Protein 1ZSO (pdb70)

Radius of gyration: 23.45 Å; Cα contacts (8 Å, |Δi|>4): 755; chains: 2; bounding box: 64×44×59 Å

Organism: Plasmodium falciparum (isolate 3D7) (NCBI:txid36329)

Solvent-accessible surface area: 15963 Å² total

Secondary structure (DSSP, 8-state):
--EEEEEEEEEESEEEEE--TT--EEEEEEETTSS-EEEEEEE-TT-BEEPTTSS-EE-----SSSS---EEEEE--TTTTEEEGGGTTS-EEEEEEEEESEEEEEE---S-EEEEETTS-EEEEE--TTS-EEE--TTT--EEEEEEEEEE-/----EEEEEEEEEEESEEEEE--TT--EEEEEEETTSS-EEEEEEE-TT-BEEPTTSS-EE-----SSSS---EEEEE--TTTTEEEGGGTTS-EEEEEEEEESEEEEEE---S-EEEEETTS-EEEEE--TTS-EEE--TTT--EEEEEEEEEE-

InterPro domains:
  IPR008584 CXXC motif containing zinc binding protein, eukaryotic [PF05907] (6-155)
  IPR008584 CXXC motif containing zinc binding protein, eukaryotic [PTHR12857] (1-153)

Nearest PDB structures (foldseek):
  1zso-assembly1_A  TM=1.007E+00  e=8.528E-30  Plasmodium falciparum
  5zlq-assembly1_A  TM=8.977E-01  e=2.548E-12  Homo sapiens
  8p5d-assembly1_MD1  TM=7.851E-01  e=1.000E-07  Spraguea lophii 42_110
  6rm3-assembly1_SNN  TM=7.815E-01  e=5.655E-08  Vairimorpha necatrix
  8x0x-assembly1_H  TM=3.165E-01  e=3.501E+00  Homo sapiens

Foldseek 3Di:
DWKFKKKAWAWDQFFKKFFDQVFKWFFKKQFPPDRDIDHTDIWGLPAFDDDPPDPGTARADDRDPPPDDKGKHWDDDPPAGMDGPVQHRHIDTHTIIDTGRMDTFDTAGAQAMWTQGNVGDIDGRHGCSVPKGWDADPVVGITIIHRMDMDID/DWDDKKWKKKAWAWDQFFKKFFDQPFKWFFWKDFPPDRDIDHTDIWGLPAWAQDPPDRHTARADDRDPDPDDKGKHWDDDPQAGMDGPVCHGHMDTHTMIDITRMDGADTAGAQAMWTAGNVGDIDGSHGCSVPKGWDFDPVVTITIIHNMDMDMD

Structure (mmCIF, N/CA/C/O backbone):
data_1ZSO
#
_entry.id   1ZSO
#
_cell.length_a   62.247
_cell.length_b   71.104
_cell.length_c   78.616
_cell.angle_alpha   90.00
_cell.angle_beta   90.00
_cell.angle_gamma   90.00
#
_symmetry.space_group_name_H-M   'P 21 21 21'
#
loop_
_entity.id
_entity.type
_entity.pdbx_description
1 po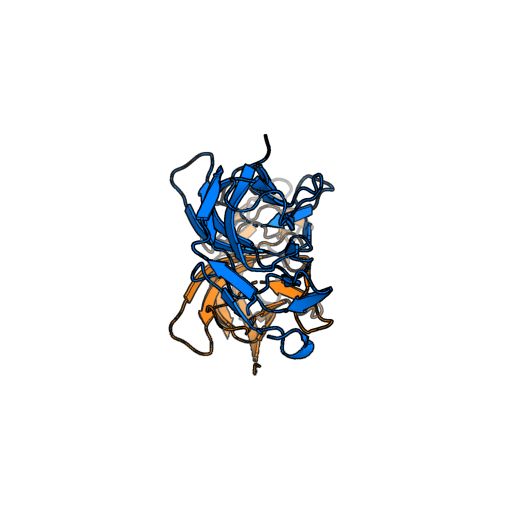lymer 'hypothetical protein'
2 water water
#
loop_
_atom_site.group_PDB
_atom_site.id
_atom_site.type_symbol
_atom_site.label_atom_id
_atom_site.label_alt_id
_atom_site.label_comp_id
_atom_site.label_asym_id
_atom_site.label_entity_id
_atom_site.label_seq_id
_atom_site.pdbx_PDB_ins_code
_atom_site.Cartn_x
_atom_site.Cartn_y
_atom_site.Cartn_z
_atom_site.occupancy
_atom_site.B_iso_or_equiv
_atom_site.auth_seq_id
_atom_site.auth_comp_id
_atom_site.auth_asym_id
_atom_site.auth_atom_id
_atom_site.pdbx_PDB_model_num
ATOM 9 N N . LYS A 1 10 ? 25.797 52.883 83.727 1.00 68.45 2 LYS A N 1
ATOM 10 C CA . LYS A 1 10 ? 26.617 53.235 82.577 1.00 63.26 2 LYS A CA 1
ATOM 11 C C . LYS A 1 10 ? 26.066 52.676 81.236 1.00 57.98 2 LYS A C 1
ATOM 12 O O . LYS A 1 10 ? 25.437 51.603 81.162 1.00 58.06 2 LYS A O 1
ATOM 14 N N . ASN A 1 11 ? 26.299 53.456 80.191 1.00 50.85 3 ASN A N 1
ATOM 15 C CA . ASN A 1 11 ? 26.074 53.055 78.822 1.00 46.35 3 ASN A CA 1
ATOM 16 C C . ASN A 1 11 ? 27.063 51.985 78.404 1.00 41.78 3 ASN A C 1
ATOM 17 O O . ASN A 1 11 ? 28.233 51.989 78.822 1.00 39.55 3 ASN A O 1
ATOM 22 N N . THR A 1 12 ? 26.584 51.085 77.550 1.00 38.44 4 THR A N 1
ATOM 23 C CA . THR A 1 12 ? 27.431 50.135 76.835 1.00 35.78 4 THR A CA 1
ATOM 24 C C . THR A 1 12 ? 27.753 50.836 75.514 1.00 33.32 4 THR A C 1
ATOM 25 O O . THR A 1 12 ? 26.904 51.510 74.949 1.00 31.03 4 THR A O 1
ATOM 29 N N . VAL A 1 13 ? 28.997 50.718 75.074 1.00 33.09 5 VAL A N 1
ATOM 30 C CA . VAL A 1 13 ? 29.522 51.491 73.950 1.00 31.28 5 VAL A CA 1
ATOM 31 C C . VAL A 1 13 ? 30.149 50.564 72.910 1.00 30.59 5 VAL A C 1
ATOM 32 O O . VAL A 1 13 ? 30.986 49.722 73.249 1.00 28.24 5 VAL A O 1
ATOM 36 N N . VAL A 1 14 ? 29.761 50.738 71.646 1.00 30.46 6 VAL A N 1
ATOM 37 C CA . VAL A 1 14 ? 30.410 50.076 70.528 1.00 29.48 6 VAL A CA 1
ATOM 38 C C . VAL A 1 14 ? 31.485 51.026 70.035 1.00 30.82 6 VAL A C 1
ATOM 39 O O . VAL A 1 14 ? 31.194 52.172 69.691 1.00 32.92 6 VAL A O 1
ATOM 43 N N . ARG A 1 15 ? 32.723 50.555 70.036 1.00 30.81 7 ARG A N 1
ATOM 44 C CA . ARG A 1 15 ? 33.878 51.293 69.538 1.00 31.68 7 ARG A CA 1
ATOM 45 C C . ARG A 1 15 ? 34.338 50.628 68.272 1.00 32.10 7 ARG A C 1
ATOM 46 O O . ARG A 1 15 ? 34.225 49.410 68.149 1.00 33.69 7 ARG A O 1
ATOM 54 N N . ILE A 1 16 ? 34.861 51.411 67.332 1.00 31.66 8 ILE A N 1
ATOM 55 C CA . ILE A 1 16 ? 35.448 50.852 66.150 1.00 30.41 8 ILE A CA 1
ATOM 56 C C . ILE A 1 16 ? 36.750 51.526 65.813 1.00 29.77 8 ILE A C 1
ATOM 57 O O . ILE A 1 16 ? 37.120 52.543 66.410 1.00 28.42 8 ILE A O 1
ATOM 62 N N . LYS A 1 17 ? 37.440 50.949 64.832 1.00 28.94 9 LYS A N 1
ATOM 63 C CA . LYS A 1 17 ? 38.732 51.447 64.372 1.00 28.97 9 LYS A CA 1
ATOM 64 C C . LYS A 1 17 ? 38.902 50.886 62.946 1.00 29.07 9 LYS A C 1
ATOM 65 O O . LYS A 1 17 ? 38.656 49.714 62.731 1.00 28.35 9 LYS A O 1
ATOM 71 N N . ALA A 1 18 ? 39.299 51.733 62.002 1.00 28.21 10 ALA A N 1
ATOM 72 C CA . ALA A 1 18 ? 39.622 51.303 60.643 1.00 29.45 10 ALA A CA 1
ATOM 73 C C . ALA A 1 18 ? 40.646 52.189 59.952 1.00 29.06 10 ALA A C 1
ATOM 74 O O . ALA A 1 18 ? 40.905 53.328 60.381 1.00 29.64 10 ALA A O 1
ATOM 76 N N . GLU A 1 19 ? 41.246 51.614 58.904 1.00 28.00 11 GLU A N 1
ATOM 77 C CA . GLU A 1 19 ? 42.092 52.303 57.956 1.00 28.13 11 GLU A CA 1
ATOM 78 C C . GLU A 1 19 ? 41.207 52.780 56.861 1.00 26.75 11 GLU A C 1
ATOM 79 O O . GLU A 1 19 ? 40.557 51.984 56.166 1.00 28.74 11 GLU A O 1
ATOM 85 N N . LEU A 1 20 ? 41.188 54.089 56.680 1.00 27.23 12 LEU A N 1
ATOM 86 C CA . LEU A 1 20 ? 40.371 54.731 55.639 1.00 26.85 12 LEU A CA 1
ATOM 87 C C . LEU A 1 20 ? 41.242 55.131 54.485 1.00 26.03 12 LEU A C 1
ATOM 88 O O . LEU A 1 20 ? 42.345 55.635 54.691 1.00 26.79 12 LEU A O 1
ATOM 93 N N . GLU A 1 21 ? 40.743 54.970 53.275 1.00 25.61 13 GLU A N 1
ATOM 94 C CA . GLU A 1 21 ? 41.342 55.640 52.138 1.00 26.92 13 GLU A CA 1
ATOM 95 C C . GLU A 1 21 ? 40.324 56.567 51.479 1.00 24.64 13 GLU A C 1
ATOM 96 O O . GLU A 1 21 ? 39.290 56.127 51.086 1.00 21.40 13 GLU A O 1
ATOM 102 N N . ASN A 1 22 ? 40.670 57.845 51.354 1.00 25.05 14 ASN A N 1
ATOM 103 C CA . ASN A 1 22 ? 39.820 58.891 50.734 1.00 25.14 14 ASN A CA 1
ATOM 104 C C . ASN A 1 22 ? 38.367 58.938 51.206 1.00 24.29 14 ASN A C 1
ATOM 105 O O . ASN A 1 22 ? 37.446 59.187 50.418 1.00 24.34 14 ASN A O 1
ATOM 110 N N . VAL A 1 23 ? 38.201 58.743 52.509 1.00 25.16 15 VAL A N 1
ATOM 111 C CA . VAL A 1 23 ? 36.903 58.716 53.171 1.00 25.85 15 VAL A CA 1
ATOM 112 C C . VAL A 1 23 ? 36.848 59.923 54.062 1.00 26.99 15 VAL A C 1
ATOM 113 O O . VAL A 1 23 ? 37.712 60.095 54.896 1.00 28.17 15 VAL A O 1
ATOM 117 N N . LYS A 1 24 ? 35.843 60.771 53.838 1.00 28.30 16 LYS A N 1
ATOM 118 C CA . LYS A 1 24 ? 35.505 61.881 54.732 1.00 28.68 16 LYS A CA 1
ATOM 119 C C . LYS A 1 24 ? 34.824 61.361 56.033 1.00 28.64 16 LYS A C 1
ATOM 120 O O . LYS A 1 24 ? 35.201 61.697 57.134 1.00 29.13 16 LYS A O 1
ATOM 126 N N . ARG A 1 25 ? 33.839 60.493 55.892 1.00 28.45 17 ARG A N 1
ATOM 127 C CA . ARG A 1 25 ? 33.229 59.906 57.048 1.00 27.73 17 ARG A CA 1
ATOM 128 C C . ARG A 1 25 ? 32.546 58.629 56.696 1.00 27.53 17 ARG A C 1
ATOM 129 O O . ARG A 1 25 ? 32.030 58.471 55.590 1.00 28.44 17 ARG A O 1
ATOM 137 N N . LEU A 1 26 ? 32.550 57.729 57.679 1.00 27.84 18 LEU A N 1
ATOM 138 C CA . LEU A 1 26 ? 31.804 56.475 57.674 1.00 27.62 18 LEU A CA 1
ATOM 139 C C . LEU A 1 26 ? 30.728 56.721 58.699 1.00 28.85 18 LEU A C 1
ATOM 140 O O . LEU A 1 26 ? 31.023 57.143 59.825 1.00 29.67 18 LEU A O 1
ATOM 145 N N . PHE A 1 27 ? 29.480 56.537 58.306 1.00 26.42 19 PHE A N 1
ATOM 146 C CA . PHE A 1 27 ? 28.392 56.797 59.193 1.00 26.35 19 PHE A CA 1
ATOM 147 C C . PHE A 1 27 ? 27.217 55.835 58.928 1.00 28.81 19 PHE A C 1
ATOM 148 O O . PHE A 1 27 ? 27.299 54.941 58.072 1.00 27.34 19 PHE A O 1
ATOM 156 N N . CYS A 1 28 ? 26.139 56.012 59.678 1.00 30.53 20 CYS A N 1
ATOM 157 C CA . CYS A 1 28 ? 24.917 55.288 59.414 1.00 32.48 20 CYS A CA 1
ATOM 158 C C . CYS A 1 28 ? 23.740 56.074 59.922 1.00 33.05 20 CYS A C 1
ATOM 159 O O . CYS A 1 28 ? 23.916 57.013 60.722 1.00 34.33 20 CYS A O 1
ATOM 162 N N . ASP A 1 29 ? 22.546 55.672 59.465 1.00 30.79 21 ASP A N 1
ATOM 163 C CA . ASP A 1 29 ? 21.352 56.445 59.668 1.00 29.12 21 ASP A CA 1
ATOM 164 C C . ASP A 1 29 ? 20.323 55.614 60.401 1.00 27.51 21 ASP A C 1
ATOM 165 O O . ASP A 1 29 ? 20.650 54.541 60.964 1.00 26.51 21 ASP A O 1
ATOM 170 N N . ASP A 1 30 ? 19.088 56.102 60.408 1.00 23.83 22 ASP A N 1
ATOM 171 C CA . ASP A 1 30 ? 17.992 55.433 61.085 1.00 24.02 22 ASP A CA 1
ATOM 172 C C . ASP A 1 30 ? 17.778 53.961 60.722 1.00 23.26 22 ASP A C 1
ATOM 173 O O . ASP A 1 30 ? 17.235 53.191 61.553 1.00 21.68 22 ASP A O 1
ATOM 178 N N . GLU A 1 31 ? 18.109 53.598 59.477 1.00 22.15 23 GLU A N 1
ATOM 179 C CA . GLU A 1 31 ? 17.761 52.282 58.936 1.00 24.78 23 GLU A CA 1
ATOM 180 C C . GLU A 1 31 ? 18.805 51.212 59.317 1.00 24.60 23 GLU A C 1
ATOM 181 O O . GLU A 1 31 ? 18.589 50.012 59.103 1.00 23.08 23 GLU A O 1
ATOM 187 N N . TYR A 1 32 ? 19.906 51.670 59.895 1.00 23.34 24 TYR A N 1
ATOM 188 C CA . TYR A 1 32 ? 21.009 50.808 60.284 1.00 23.97 24 TYR A CA 1
ATOM 189 C C . TYR A 1 32 ? 20.529 49.717 61.237 1.00 24.73 24 TYR A C 1
ATOM 190 O O . TYR A 1 32 ? 19.792 49.975 62.235 1.00 22.32 24 TYR A O 1
ATOM 199 N N . LEU A 1 33 ? 20.946 48.492 60.910 1.00 24.28 25 LEU A N 1
ATOM 200 C CA . LEU A 1 33 ? 20.556 47.314 61.656 1.00 24.48 25 LEU A CA 1
ATOM 201 C C . LEU A 1 33 ? 21.584 46.948 62.704 1.00 24.22 25 LEU A C 1
ATOM 202 O O . LEU A 1 33 ? 22.684 46.492 62.386 1.00 22.12 25 LEU A O 1
ATOM 207 N N . TRP A 1 34 ? 21.213 47.124 63.970 1.00 24.22 26 TRP A N 1
ATOM 208 C CA . TRP A 1 34 ? 22.119 46.756 65.030 1.00 23.87 26 TRP A CA 1
ATOM 209 C C . TRP A 1 34 ? 21.994 45.272 65.283 1.00 24.60 26 TRP A C 1
ATOM 210 O O . TRP A 1 34 ? 20.893 44.764 65.470 1.00 19.82 26 TRP A O 1
ATOM 221 N N . ILE A 1 35 ? 23.151 44.598 65.290 1.00 25.11 27 ILE A N 1
ATOM 222 C CA . ILE A 1 35 ? 23.205 43.169 65.475 1.00 24.18 27 ILE A CA 1
ATOM 223 C C . ILE A 1 35 ? 24.179 42.851 66.586 1.00 25.25 27 ILE A C 1
ATOM 224 O O . ILE A 1 35 ? 25.351 43.301 66.566 1.00 23.37 27 ILE A O 1
ATOM 229 N N . PHE A 1 36 ? 23.656 42.114 67.568 1.00 25.95 28 PHE A N 1
ATOM 230 C CA . PHE A 1 36 ? 24.412 41.695 68.764 1.00 26.72 28 PHE A CA 1
ATOM 231 C C . PHE A 1 36 ? 24.138 40.259 69.193 1.00 25.99 28 PHE A C 1
ATOM 232 O O . PHE A 1 36 ? 23.075 39.724 68.909 1.00 24.37 28 PHE A O 1
ATOM 240 N N . ASN A 1 37 ? 25.111 39.670 69.892 1.00 25.95 29 ASN A N 1
ATOM 241 C CA . ASN A 1 37 ? 24.889 38.549 70.824 1.00 25.70 29 ASN A CA 1
ATOM 242 C C . ASN A 1 37 ? 24.859 39.126 72.206 1.00 25.92 29 ASN A C 1
ATOM 243 O O . ASN A 1 37 ? 25.684 39.976 72.540 1.00 26.96 29 ASN A O 1
ATOM 248 N N . ILE A 1 38 ? 23.918 38.662 73.013 1.00 25.10 30 ILE A N 1
ATOM 249 C CA . ILE A 1 38 ? 23.693 39.233 74.305 1.00 26.37 30 ILE A CA 1
ATOM 250 C C . ILE A 1 38 ? 23.563 38.133 75.356 1.00 27.57 30 ILE A C 1
ATOM 251 O O . ILE A 1 38 ? 23.408 36.938 75.041 1.00 28.86 30 ILE A O 1
ATOM 256 N N . ARG A 1 39 ? 23.596 38.575 76.598 1.00 27.30 31 ARG A N 1
ATOM 257 C CA . ARG A 1 39 ? 23.591 37.727 77.746 1.00 28.64 31 ARG A CA 1
ATOM 258 C C . ARG A 1 39 ? 22.743 38.380 78.840 1.00 27.73 31 ARG A C 1
ATOM 259 O O . ARG A 1 39 ? 22.723 39.590 78.975 1.00 29.14 31 ARG A O 1
ATOM 267 N N . ASP A 1 40 ? 22.065 37.554 79.625 1.00 26.84 32 ASP A N 1
ATOM 268 C CA . ASP A 1 40 ? 21.324 37.982 80.783 1.00 25.63 32 ASP A CA 1
ATOM 269 C C . ASP A 1 40 ? 22.341 38.531 81.760 1.00 26.59 32 ASP A C 1
ATOM 270 O O . ASP A 1 40 ? 23.375 37.907 81.977 1.00 25.07 32 ASP A O 1
ATOM 275 N N . SER A 1 41 ? 22.065 39.693 82.340 1.00 26.69 33 SER A N 1
ATOM 276 C CA . SER A 1 41 ? 22.990 40.289 83.296 1.00 28.16 33 SER A CA 1
ATOM 277 C C . SER A 1 41 ? 22.971 39.559 84.665 1.00 29.04 33 SER A C 1
ATOM 278 O O . SER A 1 41 ? 23.869 39.753 85.502 1.00 28.82 33 SER A O 1
ATOM 281 N N . THR A 1 42 ? 21.990 38.679 84.851 1.00 28.58 34 THR A N 1
ATOM 282 C CA . THR A 1 42 ? 21.800 37.926 86.085 1.00 28.67 34 THR A CA 1
ATOM 283 C C . THR A 1 42 ? 21.909 36.383 85.979 1.00 28.62 34 THR A C 1
ATOM 284 O O . THR A 1 42 ? 21.685 35.669 86.962 1.00 26.66 34 THR A O 1
ATOM 288 N N . SER A 1 43 ? 22.233 35.856 84.803 1.00 29.17 35 SER A N 1
ATOM 289 C CA . SER A 1 43 ? 22.290 34.401 84.640 1.00 27.75 35 SER A CA 1
ATOM 290 C C . SER A 1 43 ? 23.175 34.059 83.469 1.00 28.73 35 SER A C 1
ATOM 291 O O . SER A 1 43 ? 23.659 34.930 82.771 1.00 30.48 35 SER A O 1
ATOM 294 N N . SER A 1 44 ? 23.345 32.772 83.232 1.00 29.77 36 SER A N 1
ATOM 295 C CA . SER A 1 44 ? 24.112 32.259 82.102 1.00 29.74 36 SER A CA 1
ATOM 296 C C . SER A 1 44 ? 23.376 32.317 80.747 1.00 30.39 36 SER A C 1
ATOM 297 O O . SER A 1 44 ? 23.955 32.031 79.701 1.00 33.38 36 SER A O 1
ATOM 300 N N . LEU A 1 45 ? 22.114 32.701 80.739 1.00 30.04 37 LEU A N 1
ATOM 301 C CA . LEU A 1 45 ? 21.335 32.719 79.498 1.00 29.39 37 LEU A CA 1
ATOM 302 C C . LEU A 1 45 ? 21.861 33.706 78.458 1.00 27.49 37 LEU A C 1
ATOM 303 O O . LEU A 1 45 ? 22.250 34.807 78.776 1.00 27.53 37 LEU A O 1
ATOM 308 N N . THR A 1 46 ? 21.843 33.306 77.203 1.00 27.04 38 THR A N 1
ATOM 309 C CA . THR A 1 46 ? 22.285 34.170 76.153 1.00 26.48 38 THR A CA 1
ATOM 310 C C . THR A 1 46 ? 21.310 34.123 74.998 1.00 26.05 38 THR A C 1
ATOM 311 O O . THR A 1 46 ? 20.471 33.226 74.906 1.00 25.11 38 THR A O 1
ATOM 315 N N . ARG A 1 47 ? 21.434 35.106 74.116 1.00 24.33 39 ARG A N 1
ATOM 316 C CA . ARG A 1 47 ? 20.672 35.137 72.896 1.00 26.08 39 ARG A CA 1
ATOM 317 C C . ARG A 1 47 ? 21.593 35.728 71.835 1.00 25.40 39 ARG A C 1
ATOM 318 O O . ARG A 1 47 ? 22.195 36.797 72.030 1.00 26.16 39 ARG A O 1
ATOM 326 N N . ASP A 1 48 ? 21.726 35.004 70.748 1.00 25.02 40 ASP A N 1
ATOM 327 C CA . ASP A 1 48 ? 22.594 35.397 69.629 1.00 26.26 40 ASP A CA 1
ATOM 328 C C . ASP A 1 48 ? 21.786 36.038 68.558 1.00 25.38 40 ASP A C 1
ATOM 329 O O . ASP A 1 48 ? 20.579 35.748 68.417 1.00 22.93 40 ASP A O 1
ATOM 334 N N . ASN A 1 49 ? 22.458 36.926 67.827 1.00 24.94 41 ASN A N 1
ATOM 335 C CA . ASN A 1 49 ? 21.930 37.522 66.622 1.00 26.22 41 ASN A CA 1
ATOM 336 C C . ASN A 1 49 ? 20.565 38.233 66.837 1.00 26.16 41 ASN A C 1
ATOM 337 O O . ASN A 1 49 ? 19.674 38.116 66.020 1.00 25.02 41 ASN A O 1
ATOM 342 N N . ILE A 1 50 ? 20.416 39.001 67.917 1.00 27.36 42 ILE A N 1
ATOM 343 C CA . ILE A 1 50 ? 19.256 39.904 68.040 1.00 27.55 42 ILE A CA 1
ATOM 344 C C . ILE A 1 50 ? 19.519 41.069 67.080 1.00 28.77 42 ILE A C 1
ATOM 345 O O . ILE A 1 50 ? 20.700 41.384 66.788 1.00 26.04 42 ILE A O 1
ATOM 350 N N . GLN A 1 51 ? 18.423 41.698 66.636 1.00 25.61 43 GLN A N 1
ATOM 351 C CA . GLN A 1 51 ? 18.444 42.681 65.579 1.00 26.89 43 GLN A CA 1
ATOM 352 C C . GLN A 1 51 ? 17.482 43.774 65.940 1.00 26.17 43 GLN A C 1
ATOM 353 O O . GLN A 1 51 ? 16.337 43.490 66.298 1.00 24.01 43 GLN A O 1
ATOM 359 N N . PHE A 1 52 ? 17.936 45.014 65.848 1.00 25.69 44 PHE A N 1
ATOM 360 C CA . PHE A 1 52 ? 17.010 46.170 66.002 1.00 26.36 44 PHE A CA 1
ATOM 361 C C . PHE A 1 52 ? 17.537 47.423 65.299 1.00 25.42 44 PHE A C 1
ATOM 362 O O . PHE A 1 52 ? 18.712 47.507 64.975 1.00 26.89 44 PHE A O 1
ATOM 370 N N . ARG A 1 53 ? 16.641 48.365 65.062 1.00 24.76 45 ARG A N 1
ATOM 371 C CA . ARG A 1 53 ? 16.973 49.725 64.721 1.00 25.46 45 ARG A CA 1
ATOM 372 C C . ARG A 1 53 ? 16.658 50.634 65.871 1.00 25.74 45 ARG A C 1
ATOM 373 O O . ARG A 1 53 ? 15.804 50.317 66.697 1.00 27.14 45 ARG A O 1
ATOM 381 N N . LYS A 1 54 ? 17.341 51.783 65.853 1.00 25.16 46 LYS A N 1
ATOM 382 C CA . LYS A 1 54 ? 17.261 52.843 66.852 1.00 26.61 46 LYS A CA 1
ATOM 383 C C . LYS A 1 54 ? 15.916 53.533 66.859 1.00 24.01 46 LYS A C 1
ATOM 384 O O . LYS A 1 54 ? 15.588 54.184 67.821 1.00 22.10 46 LYS A O 1
ATOM 390 N N . THR A 1 55 ? 15.131 53.293 65.824 1.00 24.78 47 THR A N 1
ATOM 391 C CA . THR A 1 55 ? 13.789 53.821 65.697 1.00 24.86 47 THR A CA 1
ATOM 392 C C . THR A 1 55 ? 12.682 52.848 66.161 1.00 24.32 47 THR A C 1
ATOM 393 O O . THR A 1 55 ? 11.485 53.215 66.178 1.00 25.08 47 THR A O 1
ATOM 397 N N . ASP A 1 56 ? 13.031 51.604 66.441 1.00 24.85 48 ASP A N 1
ATOM 398 C CA . ASP A 1 56 ? 12.039 50.619 66.960 1.00 25.00 48 ASP A CA 1
ATOM 399 C C . ASP A 1 56 ? 11.385 51.107 68.257 1.00 24.00 48 ASP A C 1
ATOM 400 O O . ASP A 1 56 ? 12.035 51.641 69.123 1.00 26.36 48 ASP A O 1
ATOM 405 N N . ILE A 1 57 ? 10.092 50.934 68.366 1.00 22.20 49 ILE A N 1
ATOM 406 C CA . ILE A 1 57 ? 9.348 51.374 69.515 1.00 22.81 49 ILE A CA 1
ATOM 407 C C . ILE A 1 57 ? 8.620 50.159 70.090 1.00 23.77 49 ILE A C 1
ATOM 408 O O . ILE A 1 57 ? 7.665 49.632 69.478 1.00 21.49 49 ILE A O 1
ATOM 413 N N . LEU A 1 58 ? 9.107 49.716 71.242 1.00 22.20 50 LEU A N 1
ATOM 414 C CA . LEU A 1 58 ? 8.472 48.699 72.039 1.00 23.78 50 LEU A CA 1
ATOM 415 C C . LEU A 1 58 ? 8.122 49.314 73.367 1.00 23.25 50 LEU A C 1
ATOM 416 O O . LEU A 1 58 ? 8.948 49.972 73.973 1.00 22.02 50 LEU A O 1
ATOM 421 N N . GLU A 1 59 ? 6.899 49.105 73.808 1.00 23.89 51 GLU A N 1
ATOM 422 C CA . GLU A 1 59 ? 6.416 49.674 75.047 1.00 27.06 51 GLU A CA 1
ATOM 423 C C . GLU A 1 59 ? 6.874 48.851 76.230 1.00 27.94 51 GLU A C 1
ATOM 424 O O . GLU A 1 59 ? 6.646 47.649 76.273 1.00 26.77 51 GLU A O 1
ATOM 430 N N . ILE A 1 60 ? 7.568 49.508 77.158 1.00 29.46 52 ILE A N 1
ATOM 431 C CA . ILE A 1 60 ? 8.062 48.856 78.372 1.00 30.40 52 ILE A CA 1
ATOM 432 C C . ILE A 1 60 ? 6.978 48.901 79.430 1.00 28.34 52 ILE A C 1
ATOM 433 O O . ILE A 1 60 ? 6.451 49.955 79.714 1.00 27.82 52 ILE A O 1
ATOM 438 N N . PRO A 1 61 ? 6.650 47.749 80.006 1.00 28.21 53 PRO A N 1
ATOM 439 C CA . PRO A 1 61 ? 5.709 47.641 81.098 1.00 29.62 53 PRO A CA 1
ATOM 440 C C . PRO A 1 61 ? 6.213 48.437 82.268 1.00 29.07 53 PRO A C 1
ATOM 441 O O . PRO A 1 61 ? 7.428 48.552 82.440 1.00 29.70 53 PRO A O 1
ATOM 445 N N . ASN A 1 62 ? 5.306 49.011 83.040 1.00 28.51 54 ASN A N 1
ATOM 446 C CA . ASN A 1 62 ? 5.705 49.787 84.197 1.00 28.87 54 ASN A CA 1
ATOM 447 C C . ASN A 1 62 ? 6.625 50.947 83.884 1.00 30.16 54 ASN A C 1
ATOM 448 O O . ASN A 1 62 ? 7.462 51.325 84.710 1.00 32.11 54 ASN A O 1
ATOM 453 N N . SER A 1 63 ? 6.430 51.547 82.712 1.00 29.89 55 SER A N 1
ATOM 454 C CA . SER A 1 63 ? 7.118 52.770 82.387 1.00 30.31 55 SER A CA 1
ATOM 455 C C . SER A 1 63 ? 6.563 53.450 81.118 1.00 31.85 55 SER A C 1
ATOM 456 O O . SER A 1 63 ? 6.001 52.796 80.212 1.00 32.19 55 SER A O 1
ATOM 459 N N . ARG A 1 64 ? 6.728 54.768 81.061 1.00 32.39 56 ARG A N 1
ATOM 460 C CA . ARG A 1 64 ? 6.304 55.553 79.910 1.00 33.67 56 ARG A CA 1
ATOM 461 C C . ARG A 1 64 ? 7.303 55.377 78.797 1.00 32.04 56 ARG A C 1
ATOM 462 O O . ARG A 1 64 ? 7.044 55.733 77.653 1.00 33.98 56 ARG A O 1
ATOM 470 N N . GLY A 1 65 ? 8.463 54.845 79.139 1.00 30.15 57 GLY A N 1
ATOM 471 C CA . GLY A 1 65 ? 9.533 54.701 78.178 1.00 28.92 57 GLY A CA 1
ATOM 472 C C . GLY A 1 65 ? 9.299 53.597 77.162 1.00 27.20 57 GLY A C 1
ATOM 473 O O . GLY A 1 65 ? 8.494 52.678 77.376 1.00 25.07 57 GLY A O 1
ATOM 474 N N . THR A 1 66 ? 10.010 53.701 76.044 1.00 25.53 58 THR A N 1
ATOM 475 C CA . THR A 1 66 ? 9.995 52.656 75.061 1.00 25.59 58 THR A CA 1
ATOM 476 C C . THR A 1 66 ? 11.439 52.173 74.881 1.00 25.79 58 THR A C 1
ATOM 477 O O . THR A 1 66 ? 12.382 52.802 75.363 1.00 26.50 58 THR A O 1
ATOM 481 N N . ALA A 1 67 ? 11.582 51.031 74.250 1.00 24.52 59 ALA A N 1
ATOM 482 C CA . ALA A 1 67 ? 12.845 50.388 74.099 1.00 24.57 59 ALA A CA 1
ATOM 483 C C . ALA A 1 67 ? 12.943 50.038 72.635 1.00 25.24 59 ALA A C 1
ATOM 484 O O . ALA A 1 67 ? 11.911 49.944 71.972 1.00 23.47 59 ALA A O 1
ATOM 486 N N . ASN A 1 68 ? 14.161 49.854 72.138 1.00 25.48 60 ASN A N 1
ATOM 487 C CA . ASN A 1 68 ? 14.382 49.409 70.748 1.00 28.28 60 ASN A CA 1
ATOM 488 C C . ASN A 1 68 ? 14.431 47.904 70.717 1.00 29.27 60 ASN A C 1
ATOM 489 O O . ASN A 1 68 ? 14.248 47.282 69.674 1.00 29.77 60 ASN A O 1
ATOM 494 N N . PHE A 1 69 ? 14.811 47.321 71.853 1.00 28.42 61 PHE A N 1
ATOM 495 C CA . PHE A 1 69 ? 14.829 45.865 71.974 1.00 27.49 61 PHE A CA 1
ATOM 496 C C . PHE A 1 69 ? 14.447 45.430 73.379 1.00 28.40 61 PHE A C 1
ATOM 497 O O . PHE A 1 69 ? 14.853 46.043 74.373 1.00 26.09 61 PHE A O 1
ATOM 513 N N . ILE A 1 71 ? 13.485 41.695 75.888 1.00 27.01 63 ILE A N 1
ATOM 514 C CA . ILE A 1 71 ? 13.391 40.281 76.050 1.00 26.93 63 ILE A CA 1
ATOM 515 C C . ILE A 1 71 ? 12.937 39.995 77.463 1.00 25.38 63 ILE A C 1
ATOM 516 O O . ILE A 1 71 ? 13.284 40.712 78.374 1.00 26.75 63 ILE A O 1
ATOM 521 N N . LYS A 1 72 ? 12.077 38.999 77.584 1.00 25.41 64 LYS A N 1
ATOM 522 C CA . LYS A 1 72 ? 11.709 38.356 78.821 1.00 26.26 64 LYS A CA 1
ATOM 523 C C . LYS A 1 72 ? 12.530 37.075 78.944 1.00 25.99 64 LYS A C 1
ATOM 524 O O . LYS A 1 72 ? 12.257 36.092 78.262 1.00 26.44 64 LYS A O 1
ATOM 530 N N . TRP A 1 73 ? 13.554 37.082 79.780 1.00 25.77 65 TRP A N 1
ATOM 531 C CA . TRP A 1 73 ? 14.494 35.945 79.801 1.00 25.81 65 TRP A CA 1
ATOM 532 C C . TRP A 1 73 ? 13.918 34.635 80.360 1.00 25.15 65 TRP A C 1
ATOM 533 O O . TRP A 1 73 ? 14.325 33.551 79.936 1.00 25.00 65 TRP A O 1
ATOM 544 N N . THR A 1 74 ? 13.027 34.733 81.346 1.00 25.98 66 THR A N 1
ATOM 545 C CA . THR A 1 74 ? 12.433 33.551 81.981 1.00 25.75 66 THR A CA 1
ATOM 546 C C . THR A 1 74 ? 10.941 33.839 82.105 1.00 26.79 66 THR A C 1
ATOM 547 O O . THR A 1 74 ? 10.474 34.904 81.662 1.00 26.81 66 THR A O 1
ATOM 551 N N . GLU A 1 75 ? 10.196 32.944 82.739 1.00 27.49 67 GLU A N 1
ATOM 552 C CA . GLU A 1 75 ? 8.766 33.190 82.913 1.00 31.52 67 GLU A CA 1
ATOM 553 C C . GLU A 1 75 ? 8.456 34.110 84.105 1.00 31.07 67 GLU A C 1
ATOM 554 O O . GLU A 1 75 ? 7.314 34.525 84.268 1.00 32.43 67 GLU A O 1
ATOM 560 N N . TYR A 1 76 ? 9.479 34.494 84.867 1.00 30.85 68 TYR A N 1
ATOM 561 C CA . TYR A 1 76 ? 9.345 35.596 85.807 1.00 31.86 68 TYR A CA 1
ATOM 562 C C . TYR A 1 76 ? 8.942 36.902 85.096 1.00 31.74 68 TYR A C 1
ATOM 563 O O . TYR A 1 76 ? 9.616 37.332 84.153 1.00 31.14 68 TYR A O 1
ATOM 572 N N . PRO A 1 77 ? 7.906 37.585 85.610 1.00 30.46 69 PRO A N 1
ATOM 573 C CA . PRO A 1 77 ? 7.337 38.770 84.960 1.00 30.45 69 PRO A CA 1
ATOM 574 C C . PRO A 1 77 ? 8.286 39.977 84.997 1.00 29.44 69 PRO A C 1
ATOM 575 O O . PRO A 1 77 ? 8.115 40.869 85.808 1.00 29.03 69 PRO A O 1
ATOM 579 N N . LYS A 1 78 ? 9.269 39.996 84.117 1.00 29.32 70 LYS A N 1
ATOM 580 C CA . LYS A 1 78 ? 10.295 41.022 84.133 1.00 31.03 70 LYS A CA 1
ATOM 581 C C . LYS A 1 78 ? 10.968 41.072 82.775 1.00 28.87 70 LYS A C 1
ATOM 582 O O . LYS A 1 78 ? 11.384 40.040 82.252 1.00 27.89 70 LYS A O 1
ATOM 588 N N . TYR A 1 79 ? 11.036 42.279 82.208 1.00 27.34 71 TYR A N 1
ATOM 589 C CA . TYR A 1 79 ? 11.529 42.508 80.851 1.00 27.70 71 TYR A CA 1
ATOM 590 C C . TYR A 1 79 ? 12.853 43.248 80.918 1.00 25.59 71 TYR A C 1
ATOM 591 O O . TYR A 1 79 ? 13.057 44.130 81.740 1.00 25.35 71 TYR A O 1
ATOM 600 N N . SER A 1 80 ? 13.761 42.858 80.057 1.00 24.17 72 SER A N 1
ATOM 601 C CA . SER A 1 80 ? 15.067 43.469 79.976 1.00 23.69 72 SER A CA 1
ATOM 602 C C . SER A 1 80 ? 15.143 44.202 78.632 1.00 24.95 72 SER A C 1
ATOM 603 O O . SER A 1 80 ? 14.418 43.866 77.660 1.00 23.47 72 SER A O 1
ATOM 606 N N . THR A 1 81 ? 15.988 45.222 78.554 1.00 25.61 73 THR A N 1
ATOM 607 C CA . THR A 1 81 ? 15.876 46.148 77.435 1.00 26.40 73 THR A CA 1
ATOM 608 C C . THR A 1 81 ? 17.194 46.708 76.968 1.00 25.99 73 THR A C 1
ATOM 609 O O . THR A 1 81 ? 18.138 46.821 77.742 1.00 23.07 73 THR A O 1
ATOM 613 N N . ILE A 1 82 ? 17.203 47.059 75.681 1.00 27.56 74 ILE A N 1
ATOM 614 C CA . ILE A 1 82 ? 18.244 47.854 75.048 1.00 29.64 74 ILE A CA 1
ATOM 615 C C . ILE A 1 82 ? 17.586 49.064 74.380 1.00 31.08 74 ILE A C 1
ATOM 616 O O . ILE A 1 82 ? 16.529 48.932 73.703 1.00 28.93 74 ILE A O 1
ATOM 621 N N . ASN A 1 83 ? 18.180 50.241 74.614 1.00 30.42 75 ASN A N 1
ATOM 622 C CA . ASN A 1 83 ? 17.801 51.448 73.902 1.00 30.56 75 ASN A CA 1
ATOM 623 C C . ASN A 1 83 ? 19.052 52.129 73.388 1.00 29.88 75 ASN A C 1
ATOM 624 O O . ASN A 1 83 ? 19.978 52.293 74.152 1.00 27.55 75 ASN A O 1
ATOM 629 N N . PHE A 1 84 ? 19.055 52.509 72.109 1.00 29.15 76 PHE A N 1
ATOM 630 C CA . PHE A 1 84 ? 20.069 53.405 71.551 1.00 28.16 76 PHE A CA 1
ATOM 631 C C . PHE A 1 84 ? 20.082 54.729 72.299 1.00 27.97 76 PHE A C 1
ATOM 632 O O . PHE A 1 84 ? 19.061 55.286 72.588 1.00 25.35 76 PHE A O 1
ATOM 640 N N . VAL A 1 85 ? 21.266 55.221 72.623 1.00 29.55 77 VAL A N 1
ATOM 641 C CA . VAL A 1 85 ? 21.416 56.513 73.288 1.00 30.55 77 VAL A CA 1
ATOM 642 C C . VAL A 1 85 ? 22.058 57.485 72.298 1.00 30.77 77 VAL A C 1
ATOM 643 O O . VAL A 1 85 ? 23.138 57.224 71.786 1.00 29.59 77 VAL A O 1
ATOM 647 N N . ASN A 1 86 ? 21.407 58.598 72.021 1.00 31.46 78 ASN A N 1
ATOM 648 C CA . ASN A 1 86 ? 22.060 59.645 71.239 1.00 33.42 78 ASN A CA 1
ATOM 649 C C . ASN A 1 86 ? 23.175 60.308 72.073 1.00 32.06 78 ASN A C 1
ATOM 650 O O . ASN A 1 86 ? 22.980 60.568 73.250 1.00 32.56 78 ASN A O 1
ATOM 655 N N . THR A 1 87 ? 24.332 60.523 71.448 1.00 30.47 79 THR A N 1
ATOM 656 C CA . THR A 1 87 ? 25.525 61.108 72.062 1.00 30.19 79 THR A CA 1
ATOM 657 C C . THR A 1 87 ? 26.178 61.972 71.013 1.00 28.24 79 THR A C 1
ATOM 658 O O . THR A 1 87 ? 25.828 61.924 69.838 1.00 22.91 79 THR A O 1
ATOM 662 N N . LYS A 1 88 ? 27.148 62.767 71.439 1.00 29.76 80 LYS A N 1
ATOM 663 C CA . LYS A 1 88 ? 27.828 63.647 70.519 1.00 31.41 80 LYS A CA 1
ATOM 664 C C . LYS A 1 88 ? 28.481 62.874 69.368 1.00 30.38 80 LYS A C 1
ATOM 665 O O . LYS A 1 88 ? 29.032 61.765 69.562 1.00 28.83 80 LYS A O 1
ATOM 671 N N . ASN A 1 89 ? 28.380 63.473 68.177 1.00 30.99 81 ASN A N 1
ATOM 672 C CA . ASN A 1 89 ? 28.765 62.845 66.895 1.00 33.30 81 ASN A CA 1
ATOM 673 C C . ASN A 1 89 ? 28.594 61.322 66.810 1.00 32.67 81 ASN A C 1
ATOM 674 O O . ASN A 1 89 ? 29.426 60.648 66.199 1.00 34.24 81 ASN A O 1
ATOM 679 N N . SER A 1 90 ? 27.547 60.760 67.409 1.00 29.90 82 SER A N 1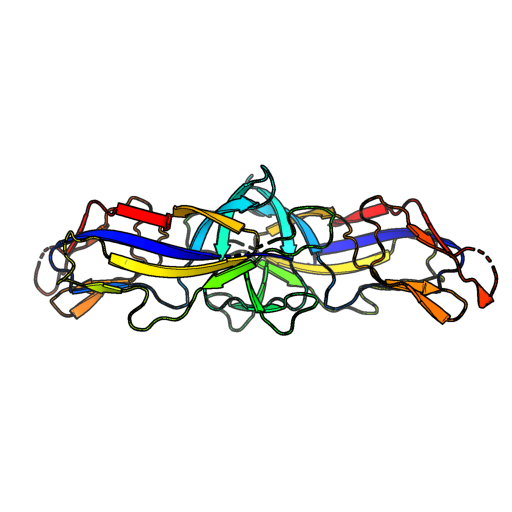
ATOM 680 C CA . SER A 1 90 ? 27.414 59.328 67.327 1.00 30.01 82 SER A CA 1
ATOM 681 C C . SER A 1 90 ? 27.191 58.827 65.890 1.00 27.68 82 SER A C 1
ATOM 682 O O . SER A 1 90 ? 26.722 59.539 65.024 1.00 26.79 82 SER A O 1
ATOM 685 N N . CYS A 1 91 ? 27.627 57.597 65.672 1.00 26.46 83 CYS A N 1
ATOM 686 C CA . CYS A 1 91 ? 27.457 56.889 64.426 1.00 26.49 83 CYS A CA 1
ATOM 687 C C . CYS A 1 91 ? 28.176 57.551 63.281 1.00 24.77 83 CYS A C 1
ATOM 688 O O . CYS A 1 91 ? 27.685 57.529 62.150 1.00 24.22 83 CYS A O 1
ATOM 691 N N . SER A 1 92 ? 29.328 58.133 63.568 1.00 22.81 84 SER A N 1
ATOM 692 C CA . SER A 1 92 ? 30.118 58.744 62.514 1.00 25.11 84 SER A CA 1
ATOM 693 C C . SER A 1 92 ? 31.572 58.581 62.874 1.00 25.81 84 SER A C 1
ATOM 694 O O . SER A 1 92 ? 31.951 58.856 63.979 1.00 26.26 84 SER A O 1
ATOM 697 N N . TYR A 1 93 ? 32.371 58.098 61.936 1.00 27.65 85 TYR A N 1
ATOM 698 C CA . TYR A 1 93 ? 33.794 57.847 62.146 1.00 27.84 85 TYR A CA 1
ATOM 699 C C . TYR A 1 93 ? 34.522 58.632 61.046 1.00 29.77 85 TYR A C 1
ATOM 700 O O . TYR A 1 93 ? 34.232 58.451 59.837 1.00 28.30 85 TYR A O 1
ATOM 709 N N . GLU A 1 94 ? 35.405 59.558 61.443 1.00 30.68 86 GLU A N 1
ATOM 710 C CA . GLU A 1 94 ? 35.891 60.566 60.477 1.00 32.60 86 GLU A CA 1
ATOM 711 C C . GLU A 1 94 ? 37.362 60.504 60.159 1.00 30.86 86 GLU A C 1
ATOM 712 O O . GLU A 1 94 ? 38.131 59.910 60.853 1.00 29.91 86 GLU A O 1
ATOM 718 N N . GLU A 1 95 ? 37.716 61.119 59.043 1.00 31.54 87 GLU A N 1
ATOM 719 C CA . GLU A 1 95 ? 39.071 61.166 58.546 1.00 32.79 87 GLU A CA 1
ATOM 720 C C . GLU A 1 95 ? 40.074 61.555 59.604 1.00 30.50 87 GLU A C 1
ATOM 721 O O . GLU A 1 95 ? 41.170 61.006 59.672 1.00 32.11 87 GLU A O 1
ATOM 727 N N . VAL A 1 96 ? 39.711 62.503 60.441 1.00 29.78 88 VAL A N 1
ATOM 728 C CA . VAL A 1 96 ? 40.638 62.990 61.443 1.00 31.63 88 VAL A CA 1
ATOM 729 C C . VAL A 1 96 ? 41.079 61.905 62.455 1.00 32.62 88 VAL A C 1
ATOM 730 O O . VAL A 1 96 ? 42.171 61.987 63.017 1.00 33.86 88 VAL A O 1
ATOM 734 N N . ASN A 1 97 ? 40.232 60.895 62.650 1.00 31.26 89 ASN A N 1
ATOM 735 C CA . ASN A 1 97 ? 40.502 59.769 63.556 1.00 31.19 89 ASN A CA 1
ATOM 736 C C . ASN A 1 97 ? 40.818 58.450 62.850 1.00 28.93 89 ASN A C 1
ATOM 737 O O . ASN A 1 97 ? 40.599 57.383 63.394 1.00 28.41 89 ASN A O 1
ATOM 742 N N . ASN A 1 98 ? 41.362 58.562 61.641 1.00 27.56 90 ASN A N 1
ATOM 743 C CA . ASN A 1 98 ? 41.831 57.429 60.867 1.00 27.98 90 ASN A CA 1
ATOM 744 C C . ASN A 1 98 ? 42.771 56.559 61.697 1.00 28.58 90 ASN A C 1
ATOM 745 O O . ASN A 1 98 ? 43.689 57.063 62.319 1.00 24.22 90 ASN A O 1
ATOM 750 N N . ASN A 1 99 ? 42.508 55.247 61.682 1.00 30.03 91 ASN A N 1
ATOM 751 C CA . ASN A 1 99 ? 43.331 54.271 62.392 1.00 31.24 91 ASN A CA 1
ATOM 752 C C . ASN A 1 99 ? 43.320 54.364 63.922 1.00 30.89 91 ASN A C 1
ATOM 753 O O . ASN A 1 99 ? 44.177 53.772 64.573 1.00 31.54 91 ASN A O 1
ATOM 758 N N . GLU A 1 100 ? 42.349 55.094 64.485 1.00 30.22 92 GLU A N 1
ATOM 759 C CA . GLU A 1 100 ? 42.231 55.235 65.928 1.00 31.17 92 GLU A CA 1
ATOM 760 C C . GLU A 1 100 ? 40.932 54.529 66.409 1.00 28.87 92 GLU A C 1
ATOM 761 O O . GLU A 1 100 ? 39.944 54.457 65.691 1.00 27.27 92 GLU A O 1
ATOM 767 N N . TRP A 1 101 ? 40.924 54.076 67.652 1.00 29.22 93 TRP A N 1
ATOM 768 C CA . TRP A 1 101 ? 39.670 53.619 68.292 1.00 29.61 93 TRP A CA 1
ATOM 769 C C . TRP A 1 101 ? 38.782 54.825 68.577 1.00 28.55 93 TRP A C 1
ATOM 770 O O . TRP A 1 101 ? 39.272 55.867 68.995 1.00 25.85 93 TRP A O 1
ATOM 781 N N . ARG A 1 102 ? 37.492 54.713 68.300 1.00 28.21 94 ARG A N 1
ATOM 782 C CA . ARG A 1 102 ? 36.537 55.771 68.620 1.00 27.49 94 ARG A CA 1
ATOM 783 C C . ARG A 1 102 ? 35.220 55.162 69.020 1.00 27.47 94 ARG A C 1
ATOM 784 O O . ARG A 1 102 ? 34.800 54.157 68.469 1.00 26.99 94 ARG A O 1
ATOM 792 N N . ASP A 1 103 ? 34.561 55.793 69.981 1.00 28.43 95 ASP A N 1
ATOM 793 C CA . ASP A 1 103 ? 33.196 55.445 70.364 1.00 28.64 95 ASP A CA 1
ATOM 794 C C . ASP A 1 103 ? 32.303 55.707 69.185 1.00 28.69 95 ASP A C 1
ATOM 795 O O . ASP A 1 103 ? 32.360 56.769 68.609 1.00 29.55 95 ASP A O 1
ATOM 800 N N . PHE A 1 104 ? 31.488 54.739 68.806 1.00 28.94 96 PHE A N 1
ATOM 801 C CA . PHE A 1 104 ? 30.688 54.856 67.609 1.00 28.50 96 PHE A CA 1
ATOM 802 C C . PHE A 1 104 ? 29.227 54.949 67.958 1.00 29.02 96 PHE A C 1
ATOM 803 O O . PHE A 1 104 ? 28.477 55.684 67.322 1.00 28.54 96 PHE A O 1
ATOM 811 N N . ALA A 1 105 ? 28.804 54.187 68.969 1.00 30.41 97 ALA A N 1
ATOM 812 C CA . ALA A 1 105 ? 27.414 54.227 69.404 1.00 29.03 97 ALA A CA 1
ATOM 813 C C . ALA A 1 105 ? 27.257 53.799 70.842 1.00 29.05 97 ALA A C 1
ATOM 814 O O . ALA A 1 105 ? 28.046 52.971 71.328 1.00 29.88 97 ALA A O 1
ATOM 816 N N . SER A 1 106 ? 26.245 54.356 71.524 1.00 28.62 98 SER A N 1
ATOM 817 C CA . SER A 1 106 ? 25.953 54.020 72.929 1.00 29.01 98 SER A CA 1
ATOM 818 C C . SER A 1 106 ? 24.552 53.468 73.115 1.00 29.08 98 SER A C 1
ATOM 819 O O . SER A 1 106 ? 23.640 53.842 72.379 1.00 27.94 98 SER A O 1
ATOM 822 N N . PHE A 1 107 ? 24.411 52.669 74.186 1.00 29.31 99 PHE A N 1
ATOM 823 C CA . PHE A 1 107 ? 23.259 51.837 74.448 1.00 29.91 99 PHE A CA 1
ATOM 824 C C . PHE A 1 107 ? 23.046 51.760 75.936 1.00 29.87 99 PHE A C 1
ATOM 825 O O . PHE A 1 107 ? 23.951 51.469 76.683 1.00 29.62 99 PHE A O 1
ATOM 833 N N . GLU A 1 108 ? 21.833 52.090 76.338 1.00 30.91 100 GLU A N 1
ATOM 834 C CA . GLU A 1 108 ? 21.362 51.897 77.676 1.00 34.24 100 GLU A CA 1
ATOM 835 C C . GLU A 1 108 ? 20.754 50.481 77.763 1.00 32.41 100 GLU A C 1
ATOM 836 O O . GLU A 1 108 ? 19.788 50.172 77.108 1.00 33.17 100 GLU A O 1
ATOM 842 N N . CYS A 1 109 ? 21.377 49.627 78.558 1.00 31.75 101 CYS A N 1
ATOM 843 C CA . CYS A 1 109 ? 21.006 48.221 78.686 1.00 31.54 101 CYS A CA 1
ATOM 844 C C . CYS A 1 109 ? 20.570 47.902 80.101 1.00 31.87 101 CYS A C 1
ATOM 845 O O . CYS A 1 109 ? 21.252 48.279 81.055 1.00 32.21 101 CYS A O 1
ATOM 848 N N . ARG A 1 110 ? 19.420 47.241 80.242 1.00 31.86 102 ARG A N 1
ATOM 849 C CA . ARG A 1 110 ? 18.835 46.957 81.542 1.00 31.63 102 ARG A CA 1
ATOM 850 C C . ARG A 1 110 ? 18.478 45.478 81.561 1.00 29.79 102 ARG A C 1
ATOM 851 O O . ARG A 1 110 ? 17.574 45.060 80.876 1.00 28.45 102 ARG A O 1
ATOM 859 N N . GLY A 1 111 ? 19.184 44.693 82.359 1.00 27.76 103 GLY A N 1
ATOM 860 C CA . GLY A 1 111 ? 18.978 43.274 82.413 1.00 26.57 103 GLY A CA 1
ATOM 861 C C . GLY A 1 111 ? 19.665 42.495 81.296 1.00 26.87 103 GLY A C 1
ATOM 862 O O . GLY A 1 111 ? 19.491 41.292 81.188 1.00 25.50 103 GLY A O 1
ATOM 863 N N . ILE A 1 112 ? 20.483 43.193 80.516 1.00 26.84 104 ILE A N 1
ATOM 864 C CA . ILE A 1 112 ? 21.103 42.678 79.312 1.00 27.28 104 ILE A CA 1
ATOM 865 C C . ILE A 1 112 ? 22.511 43.212 79.284 1.00 29.00 104 ILE A C 1
ATOM 866 O O . ILE A 1 112 ? 22.735 44.369 79.590 1.00 29.46 104 ILE A O 1
ATOM 871 N N . GLU A 1 113 ? 23.436 42.335 78.939 1.00 31.28 105 GLU A N 1
ATOM 872 C CA . GLU A 1 113 ? 24.827 42.651 78.623 1.00 32.29 105 GLU A CA 1
ATOM 873 C C . GLU A 1 113 ? 25.033 42.343 77.128 1.00 30.30 105 GLU A C 1
ATOM 874 O O . GLU A 1 113 ? 24.704 41.253 76.686 1.00 29.68 105 GLU A O 1
ATOM 880 N N . LEU A 1 114 ? 25.517 43.327 76.367 1.00 28.73 106 LEU A N 1
ATOM 881 C CA . LEU A 1 114 ? 26.024 43.148 74.988 1.00 29.64 106 LEU A CA 1
ATOM 882 C C . LEU A 1 114 ? 27.401 42.523 74.937 1.00 28.87 106 LEU A C 1
ATOM 883 O O . LEU A 1 114 ? 28.329 43.115 75.399 1.00 30.06 106 LEU A O 1
ATOM 888 N N . ILE A 1 115 ? 27.520 41.360 74.305 1.00 29.20 107 ILE A N 1
ATOM 889 C CA . ILE A 1 115 ? 28.707 40.515 74.345 1.00 29.63 107 ILE A CA 1
ATOM 890 C C . ILE A 1 115 ? 29.498 40.631 73.018 1.00 30.01 107 ILE A C 1
ATOM 891 O O . ILE A 1 115 ? 30.683 40.837 73.040 1.00 31.41 107 ILE A O 1
ATOM 896 N N . ASP A 1 116 ? 28.816 40.524 71.890 1.00 30.43 108 ASP A N 1
ATOM 897 C CA . ASP A 1 116 ? 29.405 40.624 70.558 1.00 30.61 108 ASP A CA 1
ATOM 898 C C . ASP A 1 116 ? 28.593 41.570 69.707 1.00 30.57 108 ASP A C 1
ATOM 899 O O . ASP A 1 116 ? 27.362 41.540 69.738 1.00 31.54 108 ASP A O 1
ATOM 904 N N . PHE A 1 117 ? 29.314 42.388 68.948 1.00 30.57 109 PHE A N 1
ATOM 905 C CA . PHE A 1 117 ? 28.749 43.226 67.888 1.00 31.30 109 PHE A CA 1
ATOM 906 C C . PHE A 1 117 ? 29.056 42.678 66.469 1.00 30.93 109 PHE A C 1
ATOM 907 O O . PHE A 1 117 ? 30.101 42.112 66.243 1.00 30.63 109 PHE A O 1
ATOM 915 N N . PHE A 1 118 ? 28.132 42.865 65.530 1.00 30.26 110 PHE A N 1
ATOM 916 C CA . PHE A 1 118 ? 28.282 42.441 64.149 1.00 31.25 110 PHE A CA 1
ATOM 917 C C . PHE A 1 118 ? 27.971 43.617 63.213 1.00 31.84 110 PHE A C 1
ATOM 918 O O . PHE A 1 118 ? 26.826 43.991 63.033 1.00 32.09 110 PHE A O 1
ATOM 926 N N . PRO A 1 119 ? 29.006 44.235 62.628 1.00 34.04 111 PRO A N 1
ATOM 927 C CA . PRO A 1 119 ? 28.642 45.274 61.677 1.00 34.37 111 PRO A CA 1
ATOM 928 C C . PRO A 1 119 ? 27.753 44.739 60.570 1.00 33.88 111 PRO A C 1
ATOM 929 O O . PRO A 1 119 ? 27.931 43.616 60.146 1.00 33.37 111 PRO A O 1
ATOM 933 N N . SER A 1 120 ? 26.776 45.542 60.129 1.00 34.90 112 SER A N 1
ATOM 934 C CA . SER A 1 120 ? 25.840 45.075 59.115 1.00 35.00 112 SER A CA 1
ATOM 935 C C . SER A 1 120 ? 26.224 45.647 57.734 1.00 35.11 112 SER A C 1
ATOM 936 O O . SER A 1 120 ? 27.358 46.076 57.558 1.00 35.18 112 SER A O 1
ATOM 939 N N . ASN A 1 121 ? 25.319 45.624 56.759 1.00 35.68 113 ASN A N 1
ATOM 940 C CA . ASN A 1 121 ? 25.647 46.138 55.432 1.00 36.73 113 ASN A CA 1
ATOM 941 C C . ASN A 1 121 ? 24.887 47.382 55.001 1.00 34.34 113 ASN A C 1
ATOM 942 O O . ASN A 1 121 ? 24.756 47.651 53.812 1.00 32.23 113 ASN A O 1
ATOM 947 N N . ASN A 1 122 ? 24.396 48.154 55.942 1.00 33.40 114 ASN A N 1
ATOM 948 C CA . ASN A 1 122 ? 23.799 49.404 55.548 1.00 35.44 114 ASN A CA 1
ATOM 949 C C . ASN A 1 122 ? 24.442 50.673 56.177 1.00 33.91 114 ASN A C 1
ATOM 950 O O . ASN A 1 122 ? 23.797 51.654 56.492 1.00 31.00 114 ASN A O 1
ATOM 955 N N . PHE A 1 123 ? 25.772 50.623 56.277 1.00 33.97 115 PHE A N 1
ATOM 956 C CA . PHE A 1 123 ? 26.607 51.810 56.483 1.00 30.58 115 PHE A CA 1
ATOM 957 C C . PHE A 1 123 ? 26.572 52.727 55.271 1.00 30.17 115 PHE A C 1
ATOM 958 O O . PHE A 1 123 ? 26.243 52.307 54.138 1.00 30.06 115 PHE A O 1
ATOM 966 N N . ILE A 1 124 ? 26.952 53.981 55.519 1.00 26.60 116 ILE A N 1
ATOM 967 C CA . ILE A 1 124 ? 27.055 55.015 54.507 1.00 26.28 116 ILE A CA 1
ATOM 968 C C . ILE A 1 124 ? 28.485 55.582 54.543 1.00 24.67 116 ILE A C 1
ATOM 969 O O . ILE A 1 124 ? 29.095 55.618 55.584 1.00 24.38 116 ILE A O 1
ATOM 974 N N . VAL A 1 125 ? 29.023 55.940 53.397 1.00 23.94 117 VAL A N 1
ATOM 975 C CA . VAL A 1 125 ? 30.302 56.601 53.347 1.00 25.03 117 VAL A CA 1
ATOM 976 C C . VAL A 1 125 ? 30.182 57.847 52.532 1.00 25.74 117 VAL A C 1
ATOM 977 O O . VAL A 1 125 ? 29.466 57.862 51.523 1.00 24.05 117 VAL A O 1
ATOM 981 N N . GLU A 1 126 ? 30.852 58.908 52.997 1.00 26.94 118 GLU A N 1
ATOM 982 C CA . GLU A 1 126 ? 31.064 60.091 52.185 1.00 28.66 118 GLU A CA 1
ATOM 983 C C . GLU A 1 126 ? 32.536 60.166 51.873 1.00 28.85 118 GLU A C 1
ATOM 984 O O . GLU A 1 126 ? 33.363 60.138 52.794 1.00 26.41 118 GLU A O 1
ATOM 990 N N . ASP A 1 127 ? 32.874 60.226 50.585 1.00 29.75 119 ASP A N 1
ATOM 991 C CA . ASP A 1 127 ? 34.276 60.265 50.235 1.00 29.80 119 ASP A CA 1
ATOM 992 C C . ASP A 1 127 ? 34.771 61.715 50.310 1.00 29.40 119 ASP A C 1
ATOM 993 O O . ASP A 1 127 ? 34.013 62.626 50.558 1.00 29.61 119 ASP A O 1
ATOM 998 N N . THR A 1 128 ? 36.070 61.893 50.199 1.00 30.12 120 THR A N 1
ATOM 999 C CA . THR A 1 128 ? 36.686 63.182 50.417 1.00 29.16 120 THR A CA 1
ATOM 1000 C C . THR A 1 128 ? 36.384 64.140 49.280 1.00 29.90 120 THR A C 1
ATOM 1001 O O . THR A 1 128 ? 36.647 65.303 49.389 1.00 29.06 120 THR A O 1
ATOM 1005 N N . LYS A 1 129 ? 35.804 63.651 48.189 1.00 31.14 121 LYS A N 1
ATOM 1006 C CA . LYS A 1 129 ? 35.349 64.549 47.145 1.00 32.08 121 LYS A CA 1
ATOM 1007 C C . LYS A 1 129 ? 33.818 64.767 47.205 1.00 31.32 121 LYS A C 1
ATOM 1008 O O . LYS A 1 129 ? 33.202 65.151 46.226 1.00 30.50 121 LYS A O 1
ATOM 1014 N N . GLY A 1 130 ? 33.197 64.505 48.330 1.00 31.81 122 GLY A N 1
ATOM 1015 C CA . GLY A 1 130 ? 31.764 64.785 48.469 1.00 33.08 122 GLY A CA 1
ATOM 1016 C C . GLY A 1 130 ? 30.792 63.673 48.078 1.00 33.26 122 GLY A C 1
ATOM 1017 O O . GLY A 1 130 ? 29.581 63.778 48.331 1.00 33.34 122 GLY A O 1
ATOM 1018 N N . LYS A 1 131 ? 31.281 62.610 47.456 1.00 33.38 123 LYS A N 1
ATOM 1019 C CA . LYS A 1 131 ? 30.373 61.526 46.990 1.00 34.04 123 LYS A CA 1
ATOM 1020 C C . LYS A 1 131 ? 29.883 60.574 48.107 1.00 33.20 123 LYS A C 1
ATOM 1021 O O . LYS A 1 131 ? 30.632 60.251 49.002 1.00 32.69 123 LYS A O 1
ATOM 1027 N N . LEU A 1 132 ? 28.623 60.131 48.022 1.00 33.31 124 LEU A N 1
ATOM 1028 C CA . LEU A 1 132 ? 28.010 59.237 48.993 1.00 34.54 124 LEU A CA 1
ATOM 1029 C C . LEU A 1 132 ? 27.805 57.862 48.393 1.00 33.88 124 LEU A C 1
ATOM 1030 O O . LEU A 1 132 ? 27.422 57.731 47.234 1.00 31.55 124 LEU A O 1
ATOM 1035 N N . TYR A 1 133 ? 28.060 56.858 49.220 1.00 32.23 125 TYR A N 1
ATOM 1036 C CA . TYR A 1 133 ? 27.903 55.472 48.872 1.00 33.36 125 TYR A CA 1
ATOM 1037 C C . TYR A 1 133 ? 26.967 54.891 49.891 1.00 34.11 125 TYR A C 1
ATOM 1038 O O . TYR A 1 133 ? 27.222 54.982 51.098 1.00 33.99 125 TYR A O 1
ATOM 1047 N N . TYR A 1 134 ? 25.872 54.307 49.420 1.00 35.02 126 TYR A N 1
ATOM 1048 C CA . TYR A 1 134 ? 24.911 53.677 50.320 1.00 35.92 126 TYR A CA 1
ATOM 1049 C C . TYR A 1 134 ? 25.133 52.162 50.358 1.00 36.40 126 TYR A C 1
ATOM 1050 O O . TYR A 1 134 ? 25.934 51.646 49.580 1.00 35.75 126 TYR A O 1
ATOM 1059 N N . ASP A 1 135 ? 24.411 51.478 51.258 1.00 36.42 127 ASP A N 1
ATOM 1060 C CA . ASP A 1 135 ? 24.503 50.011 51.442 1.00 35.58 127 ASP A CA 1
ATOM 1061 C C . ASP A 1 135 ? 25.962 49.536 51.519 1.00 34.32 127 ASP A C 1
ATOM 1062 O O . ASP A 1 135 ? 26.354 48.544 50.883 1.00 32.98 127 ASP A O 1
ATOM 1067 N N . VAL A 1 136 ? 26.752 50.248 52.303 1.00 31.38 128 VAL A N 1
ATOM 1068 C CA . VAL A 1 136 ? 28.118 49.874 52.499 1.00 31.30 128 VAL A CA 1
ATOM 1069 C C . VAL A 1 136 ? 28.178 48.663 53.425 1.00 32.32 128 VAL A C 1
ATOM 1070 O O . VAL A 1 136 ? 27.787 48.692 54.606 1.00 30.23 128 VAL A O 1
ATOM 1074 N N . ASN A 1 137 ? 28.710 47.596 52.858 1.00 33.37 129 ASN A N 1
ATOM 1075 C CA . ASN A 1 137 ? 28.758 46.351 53.509 1.00 36.01 129 ASN A CA 1
ATOM 1076 C C . ASN A 1 137 ? 30.097 46.087 54.156 1.00 35.76 129 ASN A C 1
ATOM 1077 O O . ASN A 1 137 ? 31.091 45.850 53.486 1.00 37.47 129 ASN A O 1
ATOM 1082 N N . LEU A 1 138 ? 30.101 46.126 55.481 1.00 36.46 130 LEU A N 1
ATOM 1083 C CA . LEU A 1 138 ? 31.309 45.917 56.265 1.00 36.47 130 LEU A CA 1
ATOM 1084 C C . LEU A 1 138 ? 31.151 44.718 57.167 1.00 35.79 130 LEU A C 1
ATOM 1085 O O . LEU A 1 138 ? 31.963 44.506 58.086 1.00 33.95 130 LEU A O 1
ATOM 1090 N N . SER A 1 139 ? 30.132 43.898 56.892 1.00 36.09 131 SER A N 1
ATOM 1091 C CA . SER A 1 139 ? 29.959 42.705 57.670 1.00 36.37 131 SER A CA 1
ATOM 1092 C C . SER A 1 139 ? 31.175 41.760 57.523 1.00 36.71 131 SER A C 1
ATOM 1093 O O . SER A 1 139 ? 31.386 40.905 58.370 1.00 38.03 131 SER A O 1
ATOM 1096 N N . ASP A 1 140 ? 31.980 41.951 56.476 1.00 36.62 132 ASP A N 1
ATOM 1097 C CA . ASP A 1 140 ? 33.214 41.189 56.231 1.00 36.31 132 ASP A CA 1
ATOM 1098 C C . ASP A 1 140 ? 34.448 42.079 56.465 1.00 35.28 132 ASP A C 1
ATOM 1099 O O . ASP A 1 140 ? 35.549 41.782 56.000 1.00 32.30 132 ASP A O 1
ATOM 1104 N N . GLN A 1 141 ? 34.218 43.194 57.152 1.00 35.29 133 GLN A N 1
ATOM 1105 C CA . GLN A 1 141 ? 35.283 44.105 57.673 1.00 35.90 133 GLN A CA 1
ATOM 1106 C C . GLN A 1 141 ? 36.100 44.943 56.677 1.00 34.18 133 GLN A C 1
ATOM 1107 O O . GLN A 1 141 ? 37.031 45.608 57.071 1.00 31.38 133 GLN A O 1
ATOM 1113 N N . ASN A 1 142 ? 35.740 44.902 55.400 1.00 33.79 134 ASN A N 1
ATOM 1114 C CA . ASN A 1 142 ? 36.425 45.657 54.379 1.00 35.24 134 ASN A CA 1
ATOM 1115 C C . ASN A 1 142 ? 35.413 46.026 53.310 1.00 34.54 134 ASN A C 1
ATOM 1116 O O . ASN A 1 142 ? 34.458 45.291 53.032 1.00 36.14 134 ASN A O 1
ATOM 1121 N N . TRP A 1 143 ? 35.668 47.159 52.696 1.00 33.09 135 TRP A N 1
ATOM 1122 C CA . TRP A 1 143 ? 34.842 47.716 51.660 1.00 31.60 135 TRP A CA 1
ATOM 1123 C C . TRP A 1 143 ? 35.716 48.664 50.835 1.00 31.84 135 TRP A C 1
ATOM 1124 O O . TRP A 1 143 ? 36.613 49.379 51.345 1.00 29.39 135 TRP A O 1
ATOM 1135 N N . CYS A 1 144 ? 35.416 48.693 49.553 1.00 31.70 136 CYS A N 1
ATOM 1136 C CA . CYS A 1 144 ? 35.941 49.730 48.715 1.00 33.17 136 CYS A CA 1
ATOM 1137 C C . CYS A 1 144 ? 34.969 49.994 47.583 1.00 33.40 136 CYS A C 1
ATOM 1138 O O . CYS A 1 144 ? 34.059 49.215 47.294 1.00 32.36 136 CYS A O 1
ATOM 1141 N N . ASP A 1 145 ? 35.217 51.118 46.947 1.00 33.05 137 ASP A N 1
ATOM 1142 C CA . ASP A 1 145 ? 34.479 51.545 45.798 1.00 33.12 137 ASP A CA 1
ATOM 1143 C C . ASP A 1 145 ? 35.415 52.556 45.065 1.00 32.33 137 ASP A C 1
ATOM 1144 O O . ASP A 1 145 ? 36.628 52.606 45.344 1.00 31.86 137 ASP A O 1
ATOM 1149 N N . TYR A 1 146 ? 34.870 53.329 44.136 1.00 30.83 138 TYR A N 1
ATOM 1150 C CA . TYR A 1 146 ? 35.721 54.167 43.316 1.00 31.91 138 TYR A CA 1
ATOM 1151 C C . TYR A 1 146 ? 34.978 55.426 42.908 1.00 31.15 138 TYR A C 1
ATOM 1152 O O . TYR A 1 146 ? 33.781 55.373 42.632 1.00 30.82 138 TYR A O 1
ATOM 1161 N N . ASN A 1 147 ? 35.669 56.563 42.932 1.00 32.20 139 ASN A N 1
ATOM 1162 C CA . ASN A 1 147 ? 35.068 57.811 42.474 1.00 32.37 139 ASN A CA 1
ATOM 1163 C C . ASN A 1 147 ? 35.533 58.092 41.044 1.00 33.68 139 ASN A C 1
ATOM 1164 O O . ASN A 1 147 ? 36.668 58.473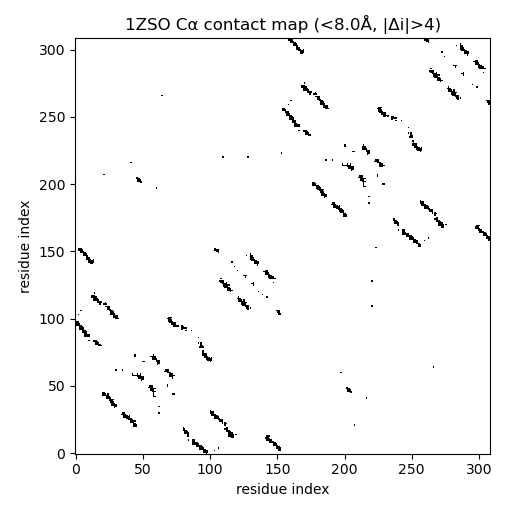 40.821 1.00 32.67 139 ASN A O 1
ATOM 1169 N N . GLU A 1 148 ? 34.643 57.875 40.079 1.00 35.38 140 GLU A N 1
ATOM 1170 C CA . GLU A 1 148 ? 34.995 57.931 38.648 1.00 36.57 140 GLU A CA 1
ATOM 1171 C C . GLU A 1 148 ? 35.395 59.323 38.171 1.00 35.30 140 GLU A C 1
ATOM 1172 O O . GLU A 1 148 ? 36.391 59.499 37.446 1.00 34.51 140 GLU A O 1
ATOM 1178 N N . GLU A 1 149 ? 34.585 60.296 38.574 1.00 36.11 141 GLU A N 1
ATOM 1179 C CA . GLU A 1 149 ? 34.760 61.701 38.204 1.00 35.92 141 GLU A CA 1
ATOM 1180 C C . GLU A 1 149 ? 36.133 62.173 38.652 1.00 33.85 141 GLU A C 1
ATOM 1181 O O . GLU A 1 149 ? 36.815 62.892 37.938 1.00 34.33 141 GLU A O 1
ATOM 1187 N N . HIS A 1 150 ? 36.556 61.727 39.817 1.00 32.51 142 HIS A N 1
ATOM 1188 C CA . HIS A 1 150 ? 37.795 62.208 40.421 1.00 32.90 142 HIS A CA 1
ATOM 1189 C C . HIS A 1 150 ? 38.892 61.157 40.356 1.00 33.56 142 HIS A C 1
ATOM 1190 O O . HIS A 1 150 ? 39.978 61.371 40.879 1.00 33.10 142 HIS A O 1
ATOM 1197 N N . GLU A 1 151 ? 38.603 60.032 39.691 1.00 33.46 143 GLU A N 1
ATOM 1198 C CA . GLU A 1 151 ? 39.577 58.970 39.492 1.00 34.11 143 GLU A CA 1
ATOM 1199 C C . GLU A 1 151 ? 40.237 58.541 40.795 1.00 34.27 143 GLU A C 1
ATOM 1200 O O . GLU A 1 151 ? 41.438 58.310 40.826 1.00 31.95 143 GLU A O 1
ATOM 1214 N N . CYS A 1 153 ? 40.354 55.925 44.323 1.00 32.26 145 CYS A N 1
ATOM 1215 C CA . CYS A 1 153 ? 39.961 54.785 45.144 1.00 32.84 145 CYS A CA 1
ATOM 1216 C C . CYS A 1 153 ? 39.551 55.211 46.542 1.00 31.85 145 CYS A C 1
ATOM 1217 O O . CYS A 1 153 ? 40.197 56.025 47.204 1.00 28.90 145 CYS A O 1
ATOM 1220 N N . VAL A 1 154 ? 38.479 54.587 47.004 1.00 32.39 146 VAL A N 1
ATOM 1221 C CA . VAL A 1 154 ? 37.866 54.927 48.274 1.00 32.65 146 VAL A CA 1
ATOM 1222 C C . VAL A 1 154 ? 37.738 53.618 49.049 1.00 32.65 146 VAL A C 1
ATOM 1223 O O . VAL A 1 154 ? 37.226 52.624 48.508 1.00 32.06 146 VAL A O 1
ATOM 1227 N N . GLY A 1 155 ? 38.202 53.574 50.290 1.00 31.84 147 GLY A N 1
ATOM 1228 C CA . GLY A 1 155 ? 37.996 52.337 51.035 1.00 31.84 147 GLY A CA 1
ATOM 1229 C C . GLY A 1 155 ? 38.110 52.349 52.545 1.00 31.34 147 GLY A C 1
ATOM 1230 O O . GLY A 1 155 ? 38.597 53.300 53.146 1.00 29.26 147 GLY A O 1
ATOM 1231 N N . ILE A 1 156 ? 37.618 51.265 53.148 1.00 31.52 148 ILE A N 1
ATOM 1232 C CA . ILE A 1 156 ? 37.698 51.020 54.607 1.00 31.35 148 ILE A CA 1
ATOM 1233 C C . ILE A 1 156 ? 38.213 49.599 54.777 1.00 31.84 148 ILE A C 1
ATOM 1234 O O . ILE A 1 156 ? 37.556 48.614 54.339 1.00 30.38 148 ILE A O 1
ATOM 1239 N N . TYR A 1 157 ? 39.380 49.496 55.387 1.00 31.69 149 TYR A N 1
ATOM 1240 C CA . TYR A 1 157 ? 40.083 48.229 55.484 1.00 33.86 149 TYR A CA 1
ATOM 1241 C C . TYR A 1 157 ? 40.374 47.844 56.923 1.00 35.01 149 TYR A C 1
ATOM 1242 O O . TYR A 1 157 ? 40.762 48.685 57.741 1.00 35.53 149 TYR A O 1
ATOM 1251 N N . ASN A 1 158 ? 40.253 46.547 57.176 1.00 34.59 150 ASN A N 1
ATOM 1252 C CA . ASN A 1 158 ? 40.545 45.947 58.473 1.00 34.26 150 ASN A CA 1
ATOM 1253 C C . ASN A 1 158 ? 39.780 46.612 59.601 1.00 33.44 150 ASN A C 1
ATOM 1254 O O . ASN A 1 158 ? 40.344 47.005 60.627 1.00 32.78 150 ASN A O 1
ATOM 1259 N N . LEU A 1 159 ? 38.473 46.768 59.394 1.00 31.62 151 LEU A N 1
ATOM 1260 C CA . LEU A 1 159 ? 37.626 47.270 60.451 1.00 31.61 151 LEU A CA 1
ATOM 1261 C C . LEU A 1 159 ? 37.782 46.404 61.699 1.00 30.60 151 LEU A C 1
ATOM 1262 O O . LEU A 1 159 ? 37.767 45.181 61.642 1.00 31.38 151 LEU A O 1
ATOM 1267 N N . GLU A 1 160 ? 37.952 47.048 62.831 1.00 30.10 152 GLU A N 1
ATOM 1268 C CA . GLU A 1 160 ? 37.983 46.361 64.119 1.00 30.93 152 GLU A CA 1
ATOM 1269 C C . GLU A 1 160 ? 36.956 47.020 65.000 1.00 30.02 152 GLU A C 1
ATOM 1270 O O . GLU A 1 160 ? 36.583 48.169 64.756 1.00 30.08 152 GLU A O 1
ATOM 1276 N N . TYR A 1 161 ? 36.508 46.303 66.028 1.00 29.58 153 TYR A N 1
ATOM 1277 C CA . TYR A 1 161 ? 35.323 46.694 66.770 1.00 30.04 153 TYR A CA 1
ATOM 1278 C C . TYR A 1 161 ? 35.267 45.903 68.050 1.00 31.01 153 TYR A C 1
ATOM 1279 O O . TYR A 1 161 ? 35.824 44.822 68.174 1.00 28.90 153 TYR A O 1
ATOM 1288 N N . GLU A 1 162 ? 34.543 46.459 68.992 1.00 31.08 154 GLU A N 1
ATOM 1289 C CA . GLU A 1 162 ? 34.342 45.853 70.285 1.00 30.93 154 GLU A CA 1
ATOM 1290 C C . GLU A 1 162 ? 33.107 46.534 70.882 1.00 30.17 154 GLU A C 1
ATOM 1291 O O . GLU A 1 162 ? 32.664 47.593 70.410 1.00 30.03 154 GLU A O 1
ATOM 1297 N N . VAL A 1 163 ? 32.550 45.929 71.910 1.00 31.35 155 VAL A N 1
ATOM 1298 C CA . VAL A 1 163 ? 31.426 46.497 72.616 1.00 32.39 155 VAL A CA 1
ATOM 1299 C C . VAL A 1 163 ? 31.617 46.163 74.090 1.00 33.42 155 VAL A C 1
ATOM 1300 O O . VAL A 1 163 ? 32.007 45.051 74.411 1.00 33.81 155 VAL A O 1
ATOM 1304 N N . ASN A 1 164 ? 31.399 47.128 74.976 1.00 33.65 156 ASN A N 1
ATOM 1305 C CA . ASN A 1 164 ? 31.441 46.836 76.397 1.00 35.35 156 ASN A CA 1
ATOM 1306 C C . ASN A 1 164 ? 30.937 47.999 77.255 1.00 35.79 156 ASN A C 1
ATOM 1307 O O . ASN A 1 164 ? 30.699 49.111 76.755 1.00 35.67 156 ASN A O 1
ATOM 1313 N N . HIS B 1 6 ? 9.553 41.043 47.216 1.00 55.48 -3 HIS B N 1
ATOM 1314 C CA . HIS B 1 6 ? 10.587 40.133 47.860 1.00 55.59 -3 HIS B CA 1
ATOM 1315 C C . HIS B 1 6 ? 9.963 38.917 48.554 1.00 55.61 -3 HIS B C 1
ATOM 1316 O O . HIS B 1 6 ? 10.688 38.005 48.962 1.00 56.52 -3 HIS B O 1
ATOM 1323 N N . HIS B 1 7 ? 8.643 38.906 48.722 1.00 54.70 -2 HIS B N 1
ATOM 1324 C CA . HIS B 1 7 ? 7.987 37.812 49.430 1.00 55.93 -2 HIS B CA 1
ATOM 1325 C C . HIS B 1 7 ? 6.654 37.385 48.790 1.00 56.59 -2 HIS B C 1
ATOM 1326 O O . HIS B 1 7 ? 6.064 38.090 47.960 1.00 55.60 -2 HIS B O 1
ATOM 1333 N N . HIS B 1 8 ? 6.191 36.204 49.180 1.00 57.77 -1 HIS B N 1
ATOM 1334 C CA . HIS B 1 8 ? 4.772 35.924 49.092 1.00 59.36 -1 HIS B CA 1
ATOM 1335 C C . HIS B 1 8 ? 4.244 36.068 50.537 1.00 60.10 -1 HIS B C 1
ATOM 1336 O O . HIS B 1 8 ? 4.814 35.510 51.493 1.00 59.75 -1 HIS B O 1
ATOM 1351 N N . LYS B 1 10 ? 1.781 35.312 53.424 1.00 56.01 2 LYS B N 1
ATOM 1352 C CA . LYS B 1 10 ? 0.872 34.251 53.871 1.00 53.19 2 LYS B CA 1
ATOM 1353 C C . LYS B 1 10 ? 0.052 34.731 55.089 1.00 49.89 2 LYS B C 1
ATOM 1354 O O . LYS B 1 10 ? 0.588 35.389 56.009 1.00 48.83 2 LYS B O 1
ATOM 1355 N N . ASN B 1 11 ? -1.247 34.427 55.090 1.00 45.41 3 ASN B N 1
ATOM 1356 C CA . ASN B 1 11 ? -2.028 34.681 56.284 1.00 42.96 3 ASN B CA 1
ATOM 1357 C C . ASN B 1 11 ? -2.105 33.421 57.198 1.00 41.48 3 ASN B C 1
ATOM 1358 O O . ASN B 1 11 ? -2.494 32.339 56.736 1.00 39.91 3 ASN B O 1
ATOM 1363 N N . THR B 1 12 ? -1.692 33.562 58.463 1.00 39.19 4 THR B N 1
ATOM 1364 C CA . THR B 1 12 ? -1.536 32.414 59.370 1.00 39.45 4 THR B CA 1
ATOM 1365 C C . THR B 1 12 ? -2.408 32.498 60.638 1.00 38.81 4 THR B C 1
ATOM 1366 O O . THR B 1 12 ? -2.309 33.453 61.399 1.00 40.43 4 THR B O 1
ATOM 1370 N N . VAL B 1 13 ? -3.194 31.470 60.919 1.00 37.38 5 VAL B N 1
ATOM 1371 C CA . VAL B 1 13 ? -4.123 31.506 62.055 1.00 36.68 5 VAL B CA 1
ATOM 1372 C C . VAL B 1 13 ? -3.656 30.656 63.241 1.00 35.49 5 VAL B C 1
ATOM 1373 O O . VAL B 1 13 ? -3.114 29.579 63.064 1.00 35.76 5 VAL B O 1
ATOM 1377 N N . VAL B 1 14 ? -3.816 31.165 64.453 1.00 35.19 6 VAL B N 1
ATOM 1378 C CA . VAL B 1 14 ? -3.654 30.329 65.631 1.00 35.04 6 VAL B CA 1
ATOM 1379 C C . VAL B 1 14 ? -5.037 29.956 66.121 1.00 35.25 6 VAL B C 1
ATOM 1380 O O . VAL B 1 14 ? -5.836 30.836 66.413 1.00 35.79 6 VAL B O 1
ATOM 1384 N N . ARG B 1 15 ? -5.304 28.655 66.206 1.00 35.74 7 ARG B N 1
ATOM 1385 C CA . ARG B 1 15 ? -6.558 28.135 66.707 1.00 36.96 7 ARG B CA 1
ATOM 1386 C C . ARG B 1 15 ? -6.332 27.507 68.059 1.00 37.01 7 ARG B C 1
ATOM 1387 O O . ARG B 1 15 ? -5.340 26.805 68.282 1.00 35.47 7 ARG B O 1
ATOM 1395 N N . ILE B 1 16 ? -7.266 27.753 68.968 1.00 37.10 8 ILE B N 1
ATOM 1396 C CA . ILE B 1 16 ? -7.244 27.094 70.243 1.00 37.09 8 ILE B CA 1
ATOM 1397 C C . ILE B 1 16 ? -8.549 26.359 70.573 1.00 37.24 8 ILE B C 1
ATOM 1398 O O . ILE B 1 16 ? -9.622 26.622 70.005 1.00 36.93 8 ILE B O 1
ATOM 1403 N N . LYS B 1 17 ? -8.412 25.467 71.551 1.00 36.96 9 LYS B N 1
ATOM 1404 C CA . LYS B 1 17 ? -9.487 24.627 72.084 1.00 37.64 9 LYS B CA 1
ATOM 1405 C C . LYS B 1 17 ? -9.156 24.372 73.568 1.00 35.75 9 LYS B C 1
ATOM 1406 O O . LYS B 1 17 ? -8.028 24.092 73.919 1.00 34.16 9 LYS B O 1
ATOM 1412 N N . ALA B 1 18 ? -10.135 24.483 74.439 1.00 35.25 10 ALA B N 1
ATOM 1413 C CA . ALA B 1 18 ? -9.903 24.187 75.845 1.00 35.02 10 ALA B CA 1
ATOM 1414 C C . ALA B 1 18 ? -11.243 23.890 76.458 1.00 35.38 10 ALA B C 1
ATOM 1415 O O . ALA B 1 18 ? -12.287 24.338 75.956 1.00 33.97 10 ALA B O 1
ATOM 1417 N N . GLU B 1 19 ? -11.181 23.082 77.508 1.00 36.64 11 GLU B N 1
ATOM 1418 C CA . GLU B 1 19 ? -12.341 22.665 78.276 1.00 38.95 11 GLU B CA 1
ATOM 1419 C C . GLU B 1 19 ? -12.526 23.644 79.463 1.00 38.90 11 GLU B C 1
ATOM 1420 O O . GLU B 1 19 ? -11.578 23.927 80.224 1.00 37.78 11 GLU B O 1
ATOM 1426 N N . LEU B 1 20 ? -13.742 24.173 79.575 1.00 38.92 12 LEU B N 1
ATOM 1427 C CA . LEU B 1 20 ? -14.027 25.307 80.438 1.00 39.11 12 LEU B CA 1
ATOM 1428 C C . LEU B 1 20 ? -14.903 24.931 81.604 1.00 39.20 12 LEU B C 1
ATOM 1429 O O . LEU B 1 20 ? -15.912 24.250 81.456 1.00 37.93 12 LEU B O 1
ATOM 1434 N N . GLU B 1 21 ? -14.471 25.389 82.771 1.00 39.11 13 GLU B N 1
ATOM 1435 C CA . GLU B 1 21 ? -15.223 25.234 83.996 1.00 39.99 13 GLU B CA 1
ATOM 1436 C C . GLU B 1 21 ? -15.475 26.635 84.574 1.00 39.37 13 GLU B C 1
ATOM 1437 O O . GLU B 1 21 ? -14.550 27.317 85.032 1.00 40.37 13 GLU B O 1
ATOM 1443 N N . ASN B 1 22 ? -16.718 27.074 84.506 1.00 38.14 14 ASN B N 1
ATOM 1444 C CA . ASN B 1 22 ? -17.130 28.276 85.213 1.00 37.88 14 ASN B CA 1
ATOM 1445 C C . ASN B 1 22 ? -16.384 29.526 84.704 1.00 37.71 14 ASN B C 1
ATOM 1446 O O . ASN B 1 22 ? -16.198 30.518 85.416 1.00 38.00 14 ASN B O 1
ATOM 1451 N N . VAL B 1 23 ? -16.013 29.459 83.433 1.00 36.77 15 VAL B N 1
ATOM 1452 C CA . VAL B 1 23 ? -15.347 30.554 82.711 1.00 36.56 15 VAL B CA 1
ATOM 1453 C C . VAL B 1 23 ? -16.278 31.201 81.693 1.00 34.98 15 VAL B C 1
ATOM 1454 O O . VAL B 1 23 ? -16.949 30.528 80.946 1.00 35.71 15 VAL B O 1
ATOM 1458 N N . LYS B 1 24 ? -16.308 32.517 81.647 1.00 35.04 16 LYS B N 1
ATOM 1459 C CA . LYS B 1 24 ? -17.171 33.185 80.687 1.00 36.35 16 LYS B CA 1
ATOM 1460 C C . LYS B 1 24 ? -16.352 33.492 79.427 1.00 36.87 16 LYS B C 1
ATOM 1461 O O . LYS B 1 24 ? -16.810 33.313 78.297 1.00 35.56 16 LYS B O 1
ATOM 1467 N N . ARG B 1 25 ? -15.104 33.888 79.631 1.00 37.83 17 ARG B N 1
ATOM 1468 C CA . ARG B 1 25 ? -14.197 34.100 78.516 1.00 37.73 17 ARG B CA 1
ATOM 1469 C C . ARG B 1 25 ? -12.767 34.066 78.998 1.00 36.57 17 ARG B C 1
ATOM 1470 O O . ARG B 1 25 ? -12.455 34.437 80.136 1.00 35.27 17 ARG B O 1
ATOM 1478 N N . LEU B 1 26 ? -11.927 33.568 78.100 1.00 36.13 18 LEU B N 1
ATOM 1479 C CA . LEU B 1 26 ? -10.493 33.615 78.200 1.00 36.55 18 LEU B CA 1
ATOM 1480 C C . LEU B 1 26 ? -10.093 34.593 77.118 1.00 37.22 18 LEU B C 1
ATOM 1481 O O . LEU B 1 26 ? -10.689 34.588 76.032 1.00 36.94 18 LEU B O 1
ATOM 1486 N N . PHE B 1 27 ? -9.141 35.474 77.412 1.00 36.62 19 PHE B N 1
ATOM 1487 C CA . PHE B 1 27 ? -8.721 36.453 76.425 1.00 35.98 19 PHE B CA 1
ATOM 1488 C C . PHE B 1 27 ? -7.406 37.039 76.815 1.00 37.95 19 PHE B C 1
ATOM 1489 O O . PHE B 1 27 ? -6.901 36.756 77.901 1.00 36.45 19 PHE B O 1
ATOM 1497 N N . CYS B 1 28 ? -6.843 37.856 75.925 1.00 39.47 20 CYS B N 1
ATOM 1498 C CA . CYS B 1 28 ? -5.643 38.608 76.250 1.00 40.88 20 CYS B CA 1
ATOM 1499 C C . CYS B 1 28 ? -5.696 40.058 75.764 1.00 41.17 20 CYS B C 1
ATOM 1500 O O . CYS B 1 28 ? -6.572 40.430 74.989 1.00 42.67 20 CYS B O 1
ATOM 1503 N N . ASP B 1 29 ? -4.776 40.884 76.254 1.00 40.06 21 ASP B N 1
ATOM 1504 C CA . ASP B 1 29 ? -4.787 42.306 75.942 1.00 39.77 21 ASP B CA 1
ATOM 1505 C C . ASP B 1 29 ? -3.595 42.679 75.051 1.00 38.47 21 ASP B C 1
ATOM 1506 O O . ASP B 1 29 ? -2.968 41.816 74.458 1.00 37.91 21 ASP B O 1
ATOM 1511 N N . ASP B 1 30 ? -3.294 43.969 74.970 1.00 38.44 22 ASP B N 1
ATOM 1512 C CA . ASP B 1 30 ? -2.196 44.480 74.144 1.00 37.86 22 ASP B CA 1
ATOM 1513 C C . ASP B 1 30 ? -0.830 44.126 74.686 1.00 37.10 22 ASP B C 1
ATOM 1514 O O . ASP B 1 30 ? 0.134 44.094 73.931 1.00 36.63 22 ASP B O 1
ATOM 1519 N N . GLU B 1 31 ? -0.762 43.883 75.995 1.00 36.61 23 GLU B N 1
ATOM 1520 C CA . GLU B 1 31 ? 0.452 43.437 76.671 1.00 37.53 23 GLU B CA 1
ATOM 1521 C C . GLU B 1 31 ? 0.795 41.973 76.321 1.00 34.64 23 GLU B C 1
ATOM 1522 O O . GLU B 1 31 ? 1.902 41.528 76.553 1.00 34.19 23 GLU B O 1
ATOM 1528 N N . TYR B 1 32 ? -0.144 41.220 75.760 1.00 32.95 24 TYR B N 1
ATOM 1529 C CA . TYR B 1 32 ? 0.083 39.820 75.576 1.00 31.93 24 TYR B CA 1
ATOM 1530 C C . TYR B 1 32 ? 1.408 39.573 74.828 1.00 32.24 24 TYR B C 1
ATOM 1531 O O . TYR B 1 32 ? 1.731 40.203 73.787 1.00 29.11 24 TYR B O 1
ATOM 1540 N N . LEU B 1 33 ? 2.175 38.634 75.377 1.00 32.40 25 LEU B N 1
ATOM 1541 C CA . LEU B 1 33 ? 3.470 38.272 74.803 1.00 31.44 25 LEU B CA 1
ATOM 1542 C C . LEU B 1 33 ? 3.361 37.118 73.830 1.00 30.78 25 LEU B C 1
ATOM 1543 O O . LEU B 1 33 ? 3.235 35.961 74.268 1.00 31.78 25 LEU B O 1
ATOM 1548 N N . TRP B 1 34 ? 3.417 37.407 72.522 1.00 28.29 26 TRP B N 1
ATOM 1549 C CA . TRP B 1 34 ? 3.402 36.309 71.510 1.00 28.03 26 TRP B CA 1
ATOM 1550 C C . TRP B 1 34 ? 4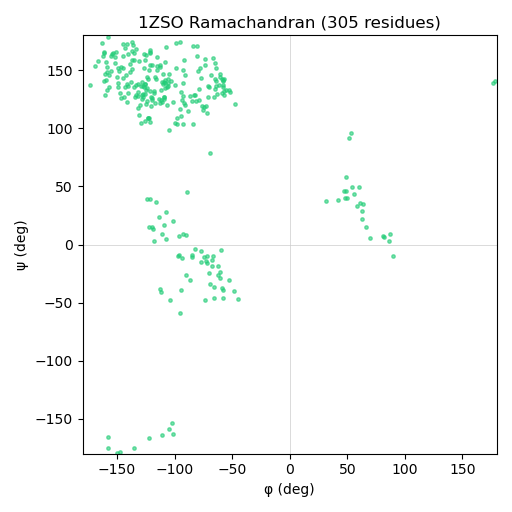.784 35.684 71.417 1.00 27.80 26 TRP B C 1
ATOM 1551 O O . TRP B 1 34 ? 5.813 36.407 71.402 1.00 25.82 26 TRP B O 1
ATOM 1562 N N . ILE B 1 35 ? 4.793 34.348 71.413 1.00 27.52 27 ILE B N 1
ATOM 1563 C CA . ILE B 1 35 ? 6.012 33.516 71.447 1.00 26.96 27 ILE B CA 1
ATOM 1564 C C . ILE B 1 35 ? 5.881 32.415 70.386 1.00 27.53 27 ILE B C 1
ATOM 1565 O O . ILE B 1 35 ? 4.857 31.713 70.259 1.00 28.22 27 ILE B O 1
ATOM 1570 N N . PHE B 1 36 ? 6.886 32.296 69.556 1.00 27.52 28 PHE B N 1
ATOM 1571 C CA . PHE B 1 36 ? 6.817 31.324 68.462 1.00 27.14 28 PHE B CA 1
ATOM 1572 C C . PHE B 1 36 ? 8.177 30.764 68.236 1.00 27.10 28 PHE B C 1
ATOM 1573 O O . PHE B 1 36 ? 9.194 31.426 68.513 1.00 23.60 28 PHE B O 1
ATOM 1581 N N . ASN B 1 37 ? 8.188 29.536 67.735 1.00 27.78 29 ASN B N 1
ATOM 1582 C CA . ASN B 1 37 ? 9.287 29.098 66.942 1.00 28.73 29 ASN B CA 1
ATOM 1583 C C . ASN B 1 37 ? 8.960 29.328 65.463 1.00 29.67 29 ASN B C 1
ATOM 1584 O O . ASN B 1 37 ? 7.892 28.957 64.966 1.00 29.16 29 ASN B O 1
ATOM 1589 N N . ILE B 1 38 ? 9.913 29.933 64.764 1.00 30.23 30 ILE B N 1
ATOM 1590 C CA . ILE B 1 38 ? 9.775 30.229 63.341 1.00 30.07 30 ILE B CA 1
ATOM 1591 C C . ILE B 1 38 ? 10.850 29.599 62.457 1.00 29.97 30 ILE B C 1
ATOM 1592 O O . ILE B 1 38 ? 11.880 29.094 62.929 1.00 27.76 30 ILE B O 1
ATOM 1597 N N . ARG B 1 39 ? 10.576 29.651 61.162 1.00 31.37 31 ARG B N 1
ATOM 1598 C CA . ARG B 1 39 ? 11.502 29.202 60.129 1.00 32.35 31 ARG B CA 1
ATOM 1599 C C . ARG B 1 39 ? 11.492 30.168 58.939 1.00 30.68 31 ARG B C 1
ATOM 1600 O O . ARG B 1 39 ? 10.483 30.821 58.615 1.00 28.55 31 ARG B O 1
ATOM 1608 N N . ASP B 1 40 ? 12.641 30.265 58.309 1.00 28.99 32 ASP B N 1
ATOM 1609 C CA . ASP B 1 40 ? 12.770 30.996 57.069 1.00 29.38 32 ASP B CA 1
ATOM 1610 C C . ASP B 1 40 ? 11.948 30.275 55.991 1.00 29.91 32 ASP B C 1
ATOM 1611 O O . ASP B 1 40 ? 12.064 29.064 55.796 1.00 30.69 32 ASP B O 1
ATOM 1616 N N . SER B 1 41 ? 11.069 31.007 55.325 1.00 30.9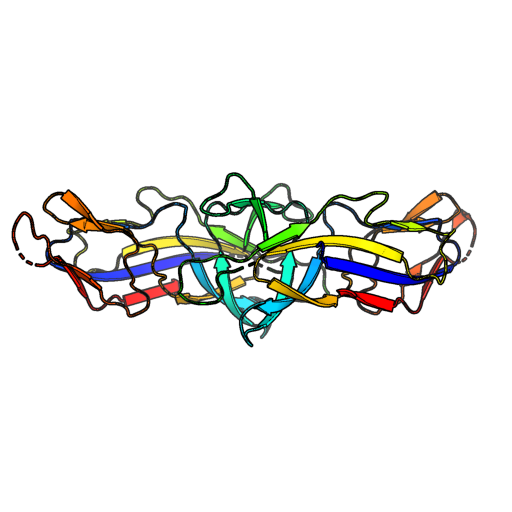6 33 SER B N 1
ATOM 1617 C CA . SER B 1 41 ? 10.225 30.428 54.298 1.00 31.33 33 SER B CA 1
ATOM 1618 C C . SER B 1 41 ? 11.021 30.115 53.045 1.00 30.34 33 SER B C 1
ATOM 1619 O O . SER B 1 41 ? 10.551 29.349 52.170 1.00 30.51 33 SER B O 1
ATOM 1622 N N . THR B 1 42 ? 12.232 30.659 52.953 1.00 29.05 34 THR B N 1
ATOM 1623 C CA . THR B 1 42 ? 13.084 30.400 51.779 1.00 29.59 34 THR B CA 1
ATOM 1624 C C . THR B 1 42 ? 14.412 29.693 52.105 1.00 30.59 34 THR B C 1
ATOM 1625 O O . THR B 1 42 ? 15.296 29.678 51.269 1.00 32.82 34 THR B O 1
ATOM 1629 N N . SER B 1 43 ? 14.590 29.142 53.309 1.00 30.72 35 SER B N 1
ATOM 1630 C CA . SER B 1 43 ? 15.819 28.387 53.622 1.00 28.84 35 SER B CA 1
ATOM 1631 C C . SER B 1 43 ? 15.552 27.448 54.784 1.00 28.12 35 SER B C 1
ATOM 1632 O O . SER B 1 43 ? 14.428 27.342 55.227 1.00 30.05 35 SER B O 1
ATOM 1635 N N . SER B 1 44 ? 16.593 26.770 55.263 1.00 27.93 36 SER B N 1
ATOM 1636 C CA . SER B 1 44 ? 16.532 25.836 56.381 1.00 27.68 36 SER B CA 1
ATOM 1637 C C . SER B 1 44 ? 16.661 26.518 57.750 1.00 28.47 36 SER B C 1
ATOM 1638 O O . SER B 1 44 ? 16.412 25.900 58.781 1.00 28.30 36 SER B O 1
ATOM 1641 N N . LEU B 1 45 ? 17.028 27.803 57.767 1.00 28.45 37 LEU B N 1
ATOM 1642 C CA . LEU B 1 45 ? 17.171 28.567 59.011 1.00 28.12 37 LEU B CA 1
ATOM 1643 C C . LEU B 1 45 ? 15.889 28.647 59.894 1.00 28.05 37 LEU B C 1
ATOM 1644 O O . LEU B 1 45 ? 14.764 28.754 59.421 1.00 27.48 37 LEU B O 1
ATOM 1649 N N . THR B 1 46 ? 16.099 28.569 61.192 1.00 28.67 38 THR B N 1
ATOM 1650 C CA . THR B 1 46 ? 15.021 28.602 62.178 1.00 29.67 38 THR B CA 1
ATOM 1651 C C . THR B 1 46 ? 15.431 29.544 63.301 1.00 29.14 38 THR B C 1
ATOM 1652 O O . THR B 1 46 ? 16.602 29.829 63.483 1.00 29.05 38 THR B O 1
ATOM 1656 N N . ARG B 1 47 ? 14.450 30.036 64.046 1.00 30.96 39 ARG B N 1
ATOM 1657 C CA . ARG B 1 47 ? 14.702 30.847 65.226 1.00 31.48 39 ARG B CA 1
ATOM 1658 C C . ARG B 1 47 ? 13.669 30.446 66.294 1.00 30.80 39 ARG B C 1
ATOM 1659 O O . ARG B 1 47 ? 12.473 30.471 66.018 1.00 30.48 39 ARG B O 1
ATOM 1667 N N . ASP B 1 48 ? 14.132 30.018 67.469 1.00 29.65 40 ASP B N 1
ATOM 1668 C CA . ASP B 1 48 ? 13.237 29.614 68.555 1.00 32.29 40 ASP B CA 1
ATOM 1669 C C . ASP B 1 48 ? 12.899 30.772 69.466 1.00 32.41 40 ASP B C 1
ATOM 1670 O O . ASP B 1 48 ? 13.733 31.640 69.709 1.00 30.84 40 ASP B O 1
ATOM 1675 N N . ASN B 1 49 ? 11.678 30.757 69.983 1.00 32.68 41 ASN B N 1
ATOM 1676 C CA . ASN B 1 49 ? 11.307 31.637 71.091 1.00 32.26 41 ASN B CA 1
ATOM 1677 C C . ASN B 1 49 ? 11.468 33.097 70.723 1.00 31.69 41 ASN B C 1
ATOM 1678 O O . ASN B 1 49 ? 12.131 33.859 71.442 1.00 30.93 41 ASN B O 1
ATOM 1683 N N . ILE B 1 50 ? 10.922 33.491 69.575 1.00 30.13 42 ILE B N 1
ATOM 1684 C CA . ILE B 1 50 ? 10.874 34.882 69.287 1.00 29.33 42 ILE B CA 1
ATOM 1685 C C . ILE B 1 50 ? 9.739 35.384 70.114 1.00 29.44 42 ILE B C 1
ATOM 1686 O O . ILE B 1 50 ? 8.783 34.626 70.422 1.00 28.68 42 ILE B O 1
ATOM 1691 N N . GLN B 1 51 ? 9.836 36.653 70.478 1.00 27.50 43 GLN B N 1
ATOM 1692 C CA . GLN B 1 51 ? 8.832 37.269 71.340 1.00 27.70 43 GLN B CA 1
ATOM 1693 C C . GLN B 1 51 ? 8.393 38.640 70.785 1.00 26.93 43 GLN B C 1
ATOM 1694 O O . GLN B 1 51 ? 9.199 39.491 70.353 1.00 25.66 43 GLN B O 1
ATOM 1700 N N . PHE B 1 52 ? 7.118 38.892 70.825 1.00 27.56 44 PHE B N 1
ATOM 1701 C CA . PHE B 1 52 ? 6.667 40.228 70.392 1.00 27.67 44 PHE B CA 1
ATOM 1702 C C . PHE B 1 52 ? 5.286 40.504 70.893 1.00 26.78 44 PHE B C 1
ATOM 1703 O O . PHE B 1 52 ? 4.582 39.583 71.252 1.00 27.86 44 PHE B O 1
ATOM 1711 N N . ARG B 1 53 ? 4.911 41.782 70.896 1.00 29.20 45 ARG B N 1
ATOM 1712 C CA . ARG B 1 53 ? 3.534 42.252 71.18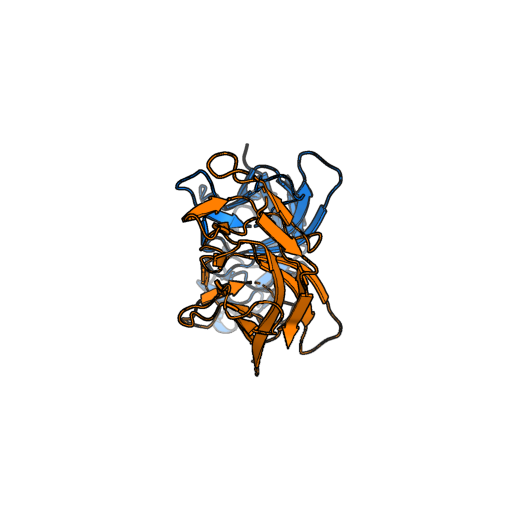3 1.00 29.21 45 ARG B CA 1
ATOM 1713 C C . ARG B 1 53 ? 2.902 42.927 69.977 1.00 28.41 45 ARG B C 1
ATOM 1714 O O . ARG B 1 53 ? 3.601 43.532 69.176 1.00 28.52 45 ARG B O 1
ATOM 1722 N N . LYS B 1 54 ? 1.569 42.896 69.900 1.00 27.49 46 LYS B N 1
ATOM 1723 C CA . LYS B 1 54 ? 0.840 43.450 68.746 1.00 28.47 46 LYS B CA 1
ATOM 1724 C C . LYS B 1 54 ? 0.996 44.988 68.657 1.00 27.98 46 LYS B C 1
ATOM 1725 O O . LYS B 1 54 ? 0.581 45.602 67.696 1.00 27.81 46 LYS B O 1
ATOM 1731 N N . THR B 1 55 ? 1.565 45.605 69.692 1.00 27.76 47 THR B N 1
ATOM 1732 C CA . THR B 1 55 ? 1.710 47.052 69.751 1.00 27.52 47 THR B CA 1
ATOM 1733 C C . THR B 1 55 ? 3.096 47.468 69.308 1.00 26.23 47 THR B C 1
ATOM 1734 O O . THR B 1 55 ? 3.334 48.666 69.129 1.00 26.76 47 THR B O 1
ATOM 1738 N N . ASP B 1 56 ? 4.000 46.495 69.146 1.00 25.31 48 ASP B N 1
ATOM 1739 C CA . ASP B 1 56 ? 5.391 46.793 68.752 1.00 26.99 48 ASP B CA 1
ATOM 1740 C C . ASP B 1 56 ? 5.407 47.418 67.360 1.00 27.35 48 ASP B C 1
ATOM 1741 O O . ASP B 1 56 ? 4.675 46.985 66.469 1.00 25.57 48 ASP B O 1
ATOM 1746 N N . ILE B 1 57 ? 6.215 48.475 67.186 1.00 28.42 49 ILE B N 1
ATOM 1747 C CA . ILE B 1 57 ? 6.255 49.234 65.913 1.00 27.22 49 ILE B CA 1
ATOM 1748 C C . ILE B 1 57 ? 7.659 49.221 65.338 1.00 27.12 49 ILE B C 1
ATOM 1749 O O . ILE B 1 57 ? 8.528 49.928 65.830 1.00 27.38 49 ILE B O 1
ATOM 1754 N N . LEU B 1 58 ? 7.864 48.426 64.284 1.00 27.13 50 LEU B N 1
ATOM 1755 C CA . LEU B 1 58 ? 9.146 48.340 63.580 1.00 26.59 50 LEU B CA 1
ATOM 1756 C C . LEU B 1 58 ? 8.982 48.820 62.150 1.00 26.54 50 LEU B C 1
ATOM 1757 O O . LEU B 1 58 ? 8.178 48.266 61.388 1.00 25.78 50 LEU B O 1
ATOM 1762 N N . GLU B 1 59 ? 9.749 49.847 61.788 1.00 27.42 51 GLU B N 1
ATOM 1763 C CA . GLU B 1 59 ? 9.680 50.436 60.472 1.00 28.89 51 GLU B CA 1
ATOM 1764 C C . GLU B 1 59 ? 10.456 49.537 59.514 1.00 29.59 51 GLU B C 1
ATOM 1765 O O . GLU B 1 59 ? 11.607 49.236 59.752 1.00 29.15 51 GLU B O 1
ATOM 1771 N N . ILE B 1 60 ? 9.792 49.097 58.450 1.00 30.20 52 ILE B N 1
ATOM 1772 C CA . ILE B 1 60 ? 10.392 48.243 57.437 1.00 30.57 52 ILE B CA 1
ATOM 1773 C C . ILE B 1 60 ? 11.175 49.068 56.407 1.00 30.52 52 ILE B C 1
ATOM 1774 O O . ILE B 1 60 ? 10.678 50.049 55.857 1.00 29.69 52 ILE B O 1
ATOM 1779 N N . PRO B 1 61 ? 12.428 48.682 56.168 1.00 32.68 53 PRO B N 1
ATOM 1780 C CA . PRO B 1 61 ? 13.254 49.351 55.147 1.00 33.99 53 PRO B CA 1
ATOM 1781 C C . PRO B 1 61 ? 12.697 49.163 53.729 1.00 35.34 53 PRO B C 1
ATOM 1782 O O . PRO B 1 61 ? 12.158 48.107 53.398 1.00 35.82 53 PRO B O 1
ATOM 1786 N N . ASN B 1 62 ? 12.803 50.206 52.916 1.00 37.54 54 ASN B N 1
ATOM 1787 C CA . ASN B 1 62 ? 12.157 50.228 51.592 1.00 38.67 54 ASN B CA 1
ATOM 1788 C C . ASN B 1 62 ? 10.673 49.818 51.630 1.00 38.23 54 ASN B C 1
ATOM 1789 O O . ASN B 1 62 ? 10.180 49.035 50.813 1.00 37.68 54 ASN B O 1
ATOM 1794 N N . SER B 1 63 ? 9.970 50.381 52.595 1.00 37.00 55 SER B N 1
ATOM 1795 C CA . SER B 1 63 ? 8.561 50.226 52.682 1.00 36.34 55 SER B CA 1
ATOM 1796 C C . SER B 1 63 ? 8.079 51.383 53.561 1.00 36.40 55 SER B C 1
ATOM 1797 O O . SER B 1 63 ? 8.860 51.967 54.350 1.00 36.50 55 SER B O 1
ATOM 1800 N N . ARG B 1 64 ? 6.808 51.734 53.410 1.00 35.54 56 ARG B N 1
ATOM 1801 C CA . ARG B 1 64 ? 6.177 52.734 54.282 1.00 34.84 56 ARG B CA 1
ATOM 1802 C C . ARG B 1 64 ? 5.487 52.012 55.434 1.00 34.15 56 ARG B C 1
ATOM 1803 O O . ARG B 1 64 ? 5.062 52.623 56.400 1.00 37.24 56 ARG B O 1
ATOM 1805 N N . GLY B 1 65 ? 5.370 50.706 55.330 1.00 32.33 57 GLY B N 1
ATOM 1806 C CA . GLY B 1 65 ? 4.720 49.914 56.367 1.00 31.98 57 GLY B CA 1
ATOM 1807 C C . GLY B 1 65 ? 5.589 49.592 57.573 1.00 30.67 57 GLY B C 1
ATOM 1808 O O . GLY B 1 65 ? 6.804 49.856 57.603 1.00 29.08 57 GLY B O 1
ATOM 1809 N N . THR B 1 66 ? 4.933 49.034 58.580 1.00 29.94 58 THR B N 1
ATOM 1810 C CA . THR B 1 66 ? 5.575 48.688 59.841 1.00 29.09 58 THR B CA 1
ATOM 1811 C C . THR B 1 66 ? 5.300 47.221 60.160 1.00 28.14 58 THR B C 1
ATOM 1812 O O . THR B 1 66 ? 4.413 46.652 59.585 1.00 26.61 58 THR B O 1
ATOM 1816 N N . ALA B 1 67 ? 6.062 46.630 61.089 1.00 27.82 59 ALA B N 1
ATOM 1817 C CA . ALA B 1 67 ? 5.849 45.260 61.539 1.00 26.95 59 ALA B CA 1
ATOM 1818 C C . ALA B 1 67 ? 5.989 45.163 63.056 1.00 27.18 59 ALA B C 1
ATOM 1819 O O . ALA B 1 67 ? 6.596 46.023 63.698 1.00 26.86 59 ALA B O 1
ATOM 1821 N N . ASN B 1 68 ? 5.403 44.103 63.606 1.00 26.89 60 ASN B N 1
ATOM 1822 C CA . ASN B 1 68 ? 5.467 43.785 65.031 1.00 27.63 60 ASN B CA 1
ATOM 1823 C C . ASN B 1 68 ? 6.724 42.960 65.330 1.00 28.50 60 ASN B C 1
ATOM 1824 O O . ASN B 1 68 ? 7.276 43.031 66.433 1.00 25.70 60 ASN B O 1
ATOM 1829 N N . PHE B 1 69 ? 7.131 42.171 64.329 1.00 29.73 61 PHE B N 1
ATOM 1830 C CA . PHE B 1 69 ? 8.379 41.410 64.355 1.00 30.86 61 PHE B CA 1
ATOM 1831 C C . PHE B 1 69 ? 9.056 41.391 62.992 1.00 31.41 61 PHE B C 1
ATOM 1832 O O . PHE B 1 69 ? 8.398 41.232 61.961 1.00 30.71 61 PHE B O 1
ATOM 1848 N N . ILE B 1 71 ? 13.006 40.056 60.929 1.0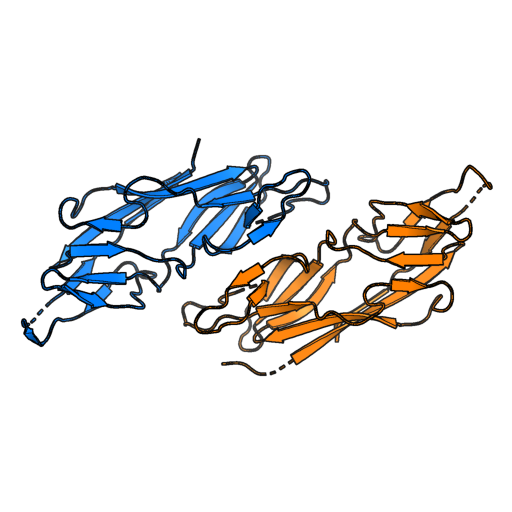0 30.36 63 ILE B N 1
ATOM 1849 C CA . ILE B 1 71 ? 14.261 39.364 60.940 1.00 28.14 63 ILE B CA 1
ATOM 1850 C C . ILE B 1 71 ? 14.878 39.467 59.550 1.00 28.61 63 ILE B C 1
ATOM 1851 O O . ILE B 1 71 ? 14.181 39.413 58.547 1.00 27.56 63 ILE B O 1
ATOM 1856 N N . LYS B 1 72 ? 16.185 39.685 59.519 1.00 28.45 64 LYS B N 1
ATOM 1857 C CA . LYS B 1 72 ? 16.967 39.620 58.318 1.00 30.36 64 LYS B CA 1
ATOM 1858 C C . LYS B 1 72 ? 17.738 38.290 58.426 1.00 30.69 64 LYS B C 1
ATOM 1859 O O . LYS B 1 72 ? 18.742 38.162 59.149 1.00 28.79 64 LYS B O 1
ATOM 1865 N N . TRP B 1 73 ? 17.178 37.284 57.749 1.00 30.48 65 TRP B N 1
ATOM 1866 C CA . TRP B 1 73 ? 17.620 35.895 57.846 1.00 28.43 65 TRP B CA 1
ATOM 1867 C C . TRP B 1 73 ? 19.067 35.705 57.464 1.00 27.78 65 TRP B C 1
ATOM 1868 O O . TRP B 1 73 ? 19.761 34.897 58.091 1.00 27.82 65 TRP B O 1
ATOM 1879 N N . THR B 1 74 ? 19.526 36.442 56.453 1.00 27.61 66 THR B N 1
ATOM 1880 C CA . THR B 1 74 ? 20.904 36.312 55.977 1.00 26.75 66 THR B CA 1
ATOM 1881 C C . THR B 1 74 ? 21.577 37.677 55.697 1.00 27.62 66 THR B C 1
ATOM 1882 O O . THR B 1 74 ? 20.942 38.737 55.727 1.00 24.52 66 THR B O 1
ATOM 1886 N N . GLU B 1 75 ? 22.866 37.638 55.369 1.00 29.36 67 GLU B N 1
ATOM 1887 C CA . GLU B 1 75 ? 23.581 38.846 54.937 1.00 32.21 67 GLU B CA 1
ATOM 1888 C C . GLU B 1 75 ? 22.998 39.524 53.681 1.00 32.85 67 GLU B C 1
ATOM 1889 O O . GLU B 1 75 ? 23.435 40.598 53.316 1.00 34.08 67 GLU B O 1
ATOM 1895 N N . TYR B 1 76 ? 21.994 38.935 53.039 1.00 33.75 68 TYR B N 1
ATOM 1896 C CA . TYR B 1 76 ? 21.405 39.562 51.862 1.00 33.75 68 TYR B CA 1
ATOM 1897 C C . TYR B 1 76 ? 20.214 40.441 52.238 1.00 33.46 68 TYR B C 1
ATOM 1898 O O . TYR B 1 76 ? 19.624 40.278 53.293 1.00 33.85 68 TYR B O 1
ATOM 1907 N N . PRO B 1 77 ? 19.860 41.397 51.371 1.00 34.16 69 PRO B N 1
ATOM 1908 C CA . PRO B 1 77 ? 19.066 42.516 51.878 1.00 33.94 69 PRO B CA 1
ATOM 1909 C C . PRO B 1 77 ? 17.558 42.327 51.844 1.00 33.55 69 PRO B C 1
ATOM 1910 O O . PRO B 1 77 ? 16.843 43.234 51.442 1.00 36.12 69 PRO B O 1
ATOM 1914 N N . LYS B 1 78 ? 17.087 41.163 52.268 1.00 32.25 70 LYS B N 1
ATOM 1915 C CA . LYS B 1 78 ? 15.661 40.877 52.376 1.00 31.62 70 LYS B CA 1
ATOM 1916 C C . LYS B 1 78 ? 15.234 40.794 53.851 1.00 28.78 70 LYS B C 1
ATOM 1917 O O . LYS B 1 78 ? 15.823 40.037 54.640 1.00 25.29 70 LYS B O 1
ATOM 1923 N N . TYR B 1 79 ? 14.205 41.559 54.204 1.00 28.06 71 TYR B N 1
ATOM 1924 C CA . TYR B 1 79 ? 13.694 41.619 55.566 1.00 29.90 71 TYR B CA 1
ATOM 1925 C C . TYR B 1 79 ? 12.377 40.848 55.648 1.00 29.71 71 TYR B C 1
ATOM 1926 O O . TYR B 1 79 ? 11.518 40.982 54.780 1.00 31.40 71 TYR B O 1
ATOM 1935 N N . SER B 1 80 ? 12.226 40.053 56.696 1.00 28.10 72 SER B N 1
ATOM 1936 C CA . SER B 1 80 ? 11.077 39.181 56.837 1.00 27.12 72 SER B CA 1
ATOM 1937 C C . SER B 1 80 ? 10.302 39.628 58.067 1.00 27.52 72 SER B C 1
ATOM 1938 O O . SER B 1 80 ? 10.889 40.072 59.028 1.00 28.53 72 SER B O 1
ATOM 1941 N N . THR B 1 81 ? 8.980 39.567 57.998 1.00 27.67 73 THR B N 1
ATOM 1942 C CA . THR B 1 81 ? 8.121 40.256 58.950 1.00 28.00 73 THR B CA 1
ATOM 1943 C C . THR B 1 81 ? 6.922 39.398 59.421 1.00 28.65 73 THR B C 1
ATOM 1944 O O . THR B 1 81 ? 6.449 38.511 58.707 1.00 27.42 73 THR B O 1
ATOM 1948 N N . ILE B 1 82 ? 6.480 39.681 60.642 1.00 29.08 74 ILE B N 1
ATOM 1949 C CA . ILE B 1 82 ? 5.165 39.251 61.148 1.00 30.09 74 ILE B CA 1
ATOM 1950 C C . ILE B 1 82 ? 4.366 40.462 61.615 1.00 28.44 74 ILE B C 1
ATOM 1951 O O . ILE B 1 82 ? 4.876 41.338 62.291 1.00 28.37 74 ILE B O 1
ATOM 1956 N N . ASN B 1 83 ? 3.118 40.504 61.239 1.00 29.92 75 ASN B N 1
ATOM 1957 C CA . ASN B 1 83 ? 2.155 41.481 61.767 1.00 30.45 75 ASN B CA 1
ATOM 1958 C C . ASN B 1 83 ? 0.930 40.726 62.275 1.00 30.13 75 ASN B C 1
ATOM 1959 O O . ASN B 1 83 ? 0.361 39.921 61.524 1.00 28.67 75 ASN B O 1
ATOM 1964 N N . PHE B 1 84 ? 0.558 40.989 63.531 1.00 29.13 76 PHE B N 1
ATOM 1965 C CA . PHE B 1 84 ? -0.752 40.658 64.067 1.00 29.00 76 PHE B CA 1
ATOM 1966 C C . PHE B 1 84 ? -1.812 41.398 63.275 1.00 30.24 76 PHE B C 1
ATOM 1967 O O . PHE B 1 84 ? -1.657 42.586 62.958 1.00 30.46 76 PHE B O 1
ATOM 1975 N N . VAL B 1 85 ? -2.892 40.691 62.953 1.00 31.37 77 VAL B N 1
ATOM 1976 C CA . VAL B 1 85 ? -3.953 41.231 62.171 1.00 32.64 77 VAL B CA 1
ATOM 1977 C C . VAL B 1 85 ? -5.124 41.483 63.097 1.00 34.50 77 VAL B C 1
ATOM 1978 O O . VAL B 1 85 ? -5.634 40.554 63.725 1.00 34.41 77 VAL B O 1
ATOM 1982 N N . ASN B 1 86 ? -5.558 42.735 63.180 1.00 36.47 78 ASN B N 1
ATOM 1983 C CA . ASN B 1 86 ? -6.716 43.075 64.008 1.00 38.33 78 ASN B CA 1
ATOM 1984 C C . ASN B 1 86 ? -7.985 42.545 63.333 1.00 38.33 78 ASN B C 1
ATOM 1985 O O . ASN B 1 86 ? -8.341 42.983 62.253 1.00 38.97 78 ASN B O 1
ATOM 1990 N N . THR B 1 87 ? -8.629 41.564 63.949 1.00 38.81 79 THR B N 1
ATOM 1991 C CA . THR B 1 87 ? -9.971 41.099 63.538 1.00 39.56 79 THR B CA 1
ATOM 1992 C C . THR B 1 87 ? -10.895 41.319 64.735 1.00 38.82 79 THR B C 1
ATOM 1993 O O . THR B 1 87 ? -10.437 41.400 65.852 1.00 39.03 79 THR B O 1
ATOM 1997 N N . LYS B 1 88 ? -12.182 41.479 64.536 1.00 39.27 80 LYS B N 1
ATOM 1998 C CA . LYS B 1 88 ? -13.012 41.811 65.685 1.00 39.66 80 LYS B CA 1
ATOM 1999 C C . LYS B 1 88 ? -13.292 40.537 66.484 1.00 39.10 80 LYS B C 1
ATOM 2000 O O . LYS B 1 88 ? -13.344 39.426 65.936 1.00 39.17 80 LYS B O 1
ATOM 2006 N N . ASN B 1 89 ? -13.450 40.713 67.789 1.00 38.59 81 ASN B N 1
ATOM 2007 C CA . ASN B 1 89 ? -13.367 39.606 68.755 1.00 37.98 81 ASN B CA 1
ATOM 2008 C C . ASN B 1 89 ? -12.225 38.618 68.461 1.00 36.45 81 ASN B C 1
ATOM 2009 O O . ASN B 1 89 ? -12.367 37.408 68.644 1.00 37.76 81 ASN B O 1
ATOM 2014 N N . SER B 1 90 ? -11.091 39.143 68.020 1.00 33.28 82 SER B N 1
ATOM 2015 C CA . SER B 1 90 ? -9.868 38.393 68.024 1.00 31.56 82 SER B CA 1
ATOM 2016 C C . SER B 1 90 ? -9.530 38.120 69.496 1.00 29.52 82 SER B C 1
ATOM 2017 O O . SER B 1 90 ? -9.987 38.821 70.397 1.00 27.81 82 SER B O 1
ATOM 2020 N N . CYS B 1 91 ? -8.756 37.079 69.735 1.00 28.33 83 CYS B N 1
ATOM 2021 C CA . CYS B 1 91 ? -8.146 36.834 71.017 1.00 28.63 83 CYS B CA 1
ATOM 2022 C C . CYS B 1 91 ? -9.133 36.646 72.143 1.00 27.38 83 CYS B C 1
ATOM 2023 O O . CYS B 1 91 ? -8.843 37.066 73.253 1.00 27.87 83 CYS B O 1
ATOM 2026 N N . SER B 1 92 ? -10.267 36.010 71.862 1.00 26.45 84 SER B N 1
ATOM 2027 C CA . SER B 1 92 ? -11.279 35.706 72.858 1.00 26.39 84 SER B CA 1
ATOM 2028 C C . SER B 1 92 ? -11.805 34.274 72.623 1.00 26.77 84 SER B C 1
ATOM 2029 O O . SER B 1 92 ? -11.980 33.860 71.494 1.00 26.02 84 SER B O 1
ATOM 2032 N N . TYR B 1 93 ? -12.025 33.523 73.702 1.00 28.13 85 TYR B N 1
ATOM 2033 C CA . TYR B 1 93 ? -12.635 32.202 73.662 1.00 28.12 85 TYR B CA 1
ATOM 2034 C C . TYR B 1 93 ? -13.671 32.164 74.770 1.00 29.85 85 TYR B C 1
ATOM 2035 O O . TYR B 1 93 ? -13.412 32.489 75.919 1.00 29.64 85 TYR B O 1
ATOM 2044 N N . GLU B 1 94 ? -14.881 31.796 74.420 1.00 32.79 86 GLU B N 1
ATOM 2045 C CA . GLU B 1 94 ? -16.000 32.082 75.293 1.00 33.90 86 GLU B CA 1
ATOM 2046 C C . GLU B 1 94 ? -16.695 30.790 75.687 1.00 33.19 86 GLU B C 1
ATOM 2047 O O . GLU B 1 94 ? -16.443 29.746 75.110 1.00 31.07 86 GLU B O 1
ATOM 2053 N N . GLU B 1 95 ? -17.533 30.872 76.713 1.00 33.05 87 GLU B N 1
ATOM 2054 C CA . GLU B 1 95 ? -18.254 29.710 77.230 1.00 33.74 87 GLU B CA 1
ATOM 2055 C C . GLU B 1 95 ? -18.855 28.870 76.098 1.00 32.93 87 GLU B C 1
ATOM 2056 O O . GLU B 1 95 ? -18.725 27.632 76.061 1.00 33.78 87 GLU B O 1
ATOM 2062 N N . VAL B 1 96 ? -19.504 29.552 75.168 1.00 31.26 88 VAL B N 1
ATOM 2063 C CA . VAL B 1 96 ? -20.190 28.885 74.091 1.00 29.43 88 VAL B CA 1
ATOM 2064 C C . VAL B 1 96 ? -19.251 28.033 73.219 1.00 28.66 88 VAL B C 1
ATOM 2065 O O . VAL B 1 96 ? -19.697 27.075 72.575 1.00 26.78 88 VAL B O 1
ATOM 2069 N N . ASN B 1 97 ? -17.956 28.362 73.208 1.00 28.70 89 ASN B N 1
ATOM 2070 C CA . ASN B 1 97 ? -16.980 27.613 72.411 1.00 29.06 89 ASN B CA 1
ATOM 2071 C C . ASN B 1 97 ? -16.368 26.465 73.198 1.00 29.42 89 ASN B C 1
ATOM 2072 O O . ASN B 1 97 ? -15.385 25.844 72.763 1.00 28.47 89 ASN B O 1
ATOM 2077 N N . ASN B 1 98 ? -16.915 26.212 74.384 1.00 29.78 90 ASN B N 1
ATOM 2078 C CA . ASN B 1 98 ? -16.370 25.193 75.252 1.00 29.62 90 ASN B CA 1
ATOM 2079 C C . ASN B 1 98 ? -16.098 23.874 74.505 1.00 29.59 90 ASN B C 1
ATOM 2080 O O . ASN B 1 98 ? -17.008 23.245 73.909 1.00 26.83 90 ASN B O 1
ATOM 2085 N N . ASN B 1 99 ? -14.831 23.475 74.552 1.00 29.72 91 ASN B N 1
ATOM 2086 C CA . ASN B 1 99 ? -14.340 22.270 73.883 1.00 31.11 91 ASN B CA 1
ATOM 2087 C C . ASN B 1 99 ? -14.447 22.231 72.358 1.00 30.38 91 ASN B C 1
ATOM 2088 O O . ASN B 1 99 ? -14.396 21.148 71.753 1.00 29.28 91 ASN B O 1
ATOM 2093 N N . GLU B 1 100 ? -14.539 23.400 71.733 1.00 29.65 92 GLU B N 1
ATOM 2094 C CA . GLU B 1 100 ? -14.556 23.467 70.267 1.00 29.71 92 GLU B CA 1
ATOM 2095 C C . GLU B 1 100 ? -13.334 24.244 69.835 1.00 27.52 92 GLU B C 1
ATOM 2096 O O . GLU B 1 100 ? -12.930 25.205 70.524 1.00 26.55 92 GLU B O 1
ATOM 2102 N N . TRP B 1 101 ? -12.763 23.829 68.707 1.00 26.30 93 TRP B N 1
ATOM 2103 C CA . TRP B 1 101 ? -11.694 24.600 68.035 1.00 27.47 93 TRP B CA 1
ATOM 2104 C C . TRP B 1 101 ? -12.216 25.977 67.648 1.00 29.10 93 TRP B C 1
ATOM 2105 O O . TRP B 1 101 ? -13.383 26.134 67.313 1.00 30.40 93 TRP B O 1
ATOM 2116 N N . ARG B 1 102 ? -11.370 26.986 67.733 1.00 31.59 94 ARG B N 1
ATOM 2117 C CA . ARG B 1 102 ? -11.786 28.335 67.366 1.00 32.61 94 ARG B CA 1
ATOM 2118 C C . ARG B 1 102 ? -10.550 29.186 67.002 1.00 32.95 94 ARG B C 1
ATOM 2119 O O . ARG B 1 102 ? -9.515 29.141 67.668 1.00 31.70 94 ARG B O 1
ATOM 2127 N N . ASP B 1 103 ? -10.680 29.932 65.908 1.00 32.99 95 ASP B N 1
ATOM 2128 C CA . ASP B 1 103 ? -9.688 30.904 65.521 1.00 33.69 95 ASP B CA 1
ATOM 2129 C C . ASP B 1 103 ? -9.482 31.894 66.648 1.00 33.50 95 ASP B C 1
ATOM 2130 O O . ASP B 1 103 ? -10.443 32.457 67.172 1.00 33.67 95 ASP B O 1
ATOM 2135 N N . PHE B 1 104 ? -8.223 32.097 67.018 1.00 32.09 96 PHE B N 1
ATOM 2136 C CA . PHE B 1 104 ? -7.894 32.929 68.150 1.00 31.94 96 PHE B CA 1
ATOM 2137 C C . PHE B 1 104 ? -7.189 34.204 67.715 1.00 31.19 96 PHE B C 1
ATOM 2138 O O . PHE B 1 104 ? -7.439 35.267 68.268 1.00 30.94 96 PHE B O 1
ATOM 2146 N N . ALA B 1 105 ? -6.279 34.094 66.753 1.00 30.64 97 ALA B N 1
ATOM 2147 C CA . ALA B 1 105 ? -5.486 35.237 66.313 1.00 29.23 97 ALA B CA 1
ATOM 2148 C C . ALA B 1 105 ? -4.937 34.959 64.929 1.00 30.21 97 ALA B C 1
ATOM 2149 O O . ALA B 1 105 ? -4.538 33.822 64.634 1.00 32.57 97 ALA B O 1
ATOM 2151 N N . SER B 1 106 ? -4.899 35.975 64.070 1.00 29.35 98 SER B N 1
ATOM 2152 C CA . SER B 1 106 ? -4.303 35.803 62.746 1.00 30.16 98 SER B CA 1
ATOM 2153 C C . SER B 1 106 ? -3.062 36.690 62.595 1.00 29.08 98 SER B C 1
ATOM 2154 O O . SER B 1 106 ? -2.998 37.780 63.200 1.00 26.53 98 SER B O 1
ATOM 2157 N N . PHE B 1 107 ? -2.111 36.220 61.775 1.00 27.94 99 PHE B N 1
ATOM 2158 C CA . PHE B 1 107 ? -0.880 36.964 61.466 1.00 28.11 99 PHE B CA 1
ATOM 2159 C C . PHE B 1 107 ? -0.538 36.946 59.982 1.00 29.56 99 PHE B C 1
ATOM 2160 O O . PHE B 1 107 ? -0.596 35.899 59.341 1.00 30.29 99 PHE B O 1
ATOM 2168 N N . GLU B 1 108 ? -0.162 38.109 59.442 1.00 30.44 100 GLU B N 1
ATOM 2169 C CA . GLU B 1 108 ? 0.511 38.179 58.148 1.00 30.45 100 GLU B CA 1
ATOM 2170 C C . GLU B 1 108 ? 1.985 37.975 58.331 1.00 28.91 100 GLU B C 1
ATOM 2171 O O . GLU B 1 108 ? 2.655 38.732 59.017 1.00 28.43 100 GLU B O 1
ATOM 2177 N N . CYS B 1 109 ? 2.485 36.986 57.623 1.00 28.56 101 CYS B N 1
ATOM 2178 C CA . CYS B 1 109 ? 3.865 36.632 57.634 1.00 28.45 101 CYS B CA 1
ATOM 2179 C C . CYS B 1 109 ? 4.451 36.751 56.238 1.00 26.59 101 CYS B C 1
ATOM 2180 O O . CYS B 1 109 ? 3.926 36.188 55.319 1.00 25.62 101 CYS B O 1
ATOM 2183 N N . ARG B 1 110 ? 5.542 37.498 56.096 1.00 26.04 102 ARG B N 1
ATOM 2184 C CA . ARG B 1 110 ? 6.239 37.639 54.825 1.00 25.85 102 ARG B CA 1
ATOM 2185 C C . ARG B 1 110 ? 7.698 37.195 55.013 1.00 24.80 102 ARG B C 1
ATOM 2186 O O . ARG B 1 110 ? 8.485 37.861 55.671 1.00 25.39 102 ARG B O 1
ATOM 2194 N N . GLY B 1 111 ? 8.042 36.0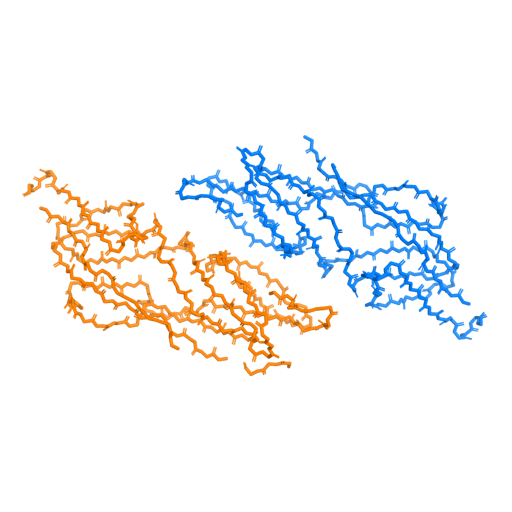56 54.455 1.00 24.01 103 GLY B N 1
ATOM 2195 C CA . GLY B 1 111 ? 9.367 35.516 54.585 1.00 25.86 103 GLY B CA 1
ATOM 2196 C C . GLY B 1 111 ? 9.553 34.662 55.825 1.00 26.32 103 GLY B C 1
ATOM 2197 O O . GLY B 1 111 ? 10.668 34.212 56.134 1.00 27.90 103 GLY B O 1
ATOM 2198 N N . ILE B 1 112 ? 8.468 34.379 56.507 1.00 26.28 104 ILE B N 1
ATOM 2199 C CA . ILE B 1 112 ? 8.554 33.682 57.796 1.00 28.61 104 ILE B CA 1
ATOM 2200 C C . ILE B 1 112 ? 7.389 32.681 57.881 1.00 28.17 104 ILE B C 1
ATOM 2201 O O . ILE B 1 112 ? 6.281 33.025 57.489 1.00 27.90 104 ILE B O 1
ATOM 2206 N N . GLU B 1 113 ? 7.667 31.482 58.378 1.00 29.23 105 GLU B N 1
ATOM 2207 C CA . GLU B 1 113 ? 6.644 30.477 58.808 1.00 31.87 105 GLU B CA 1
ATOM 2208 C C . GLU B 1 113 ? 6.572 30.292 60.318 1.00 30.85 105 GLU B C 1
ATOM 2209 O O . GLU B 1 113 ? 7.576 29.984 60.949 1.00 30.17 105 GLU B O 1
ATOM 2215 N N . LEU B 1 114 ? 5.374 30.431 60.863 1.00 30.80 106 LEU B N 1
ATOM 2216 C CA . LEU B 1 114 ? 5.080 30.159 62.259 1.00 31.33 106 LEU B CA 1
ATOM 2217 C C . LEU B 1 114 ? 5.034 28.663 62.417 1.00 31.79 106 LEU B C 1
ATOM 2218 O O . LEU B 1 114 ? 4.186 28.050 61.819 1.00 31.50 106 LEU B O 1
ATOM 2223 N N . ILE B 1 115 ? 5.959 28.076 63.196 1.00 32.58 107 ILE B N 1
ATOM 2224 C CA . ILE B 1 115 ? 6.027 26.617 63.355 1.00 32.24 107 ILE B CA 1
ATOM 2225 C C . ILE B 1 115 ? 5.266 26.168 64.634 1.00 33.59 107 ILE B C 1
ATOM 2226 O O . ILE B 1 115 ? 4.294 25.392 64.584 1.00 31.39 107 ILE B O 1
ATOM 2231 N N . ASP B 1 116 ? 5.717 26.701 65.767 1.00 34.02 108 ASP B N 1
ATOM 2232 C CA . ASP B 1 116 ? 5.240 26.318 67.076 1.00 34.81 108 ASP B CA 1
ATOM 2233 C C . ASP B 1 116 ? 4.830 27.581 67.801 1.00 33.51 108 ASP B C 1
ATOM 2234 O O . ASP B 1 116 ? 5.550 28.544 67.774 1.00 33.97 108 ASP B O 1
ATOM 2239 N N . PHE B 1 117 ? 3.681 27.529 68.466 1.00 32.75 109 PHE B N 1
ATOM 2240 C CA . PHE B 1 117 ? 3.162 28.579 69.314 1.00 30.82 109 PHE B CA 1
ATOM 2241 C C . PHE B 1 117 ? 3.327 28.161 70.774 1.00 31.16 109 PHE B C 1
ATOM 2242 O O . PHE B 1 117 ? 3.195 26.980 71.117 1.00 31.46 109 PHE B O 1
ATOM 2250 N N . PHE B 1 118 ? 3.643 29.127 71.618 1.00 30.45 110 PHE B N 1
ATOM 2251 C CA . PHE B 1 118 ? 3.783 28.915 73.030 1.00 31.55 110 PHE B CA 1
ATOM 2252 C C . PHE B 1 118 ? 2.916 29.873 73.798 1.00 32.25 110 PHE B C 1
ATOM 2253 O O . PHE B 1 118 ? 3.244 31.010 73.914 1.00 32.44 110 PHE B O 1
ATOM 2261 N N . PRO B 1 119 ? 1.816 29.389 74.372 1.00 34.50 111 PRO B N 1
ATOM 2262 C CA . PRO B 1 119 ? 1.017 30.254 75.225 1.00 35.57 111 PRO B CA 1
ATOM 2263 C C . PRO B 1 119 ? 1.851 30.762 76.373 1.00 36.11 111 PRO B C 1
ATOM 2264 O O . PRO B 1 119 ? 2.717 30.037 76.889 1.00 37.01 111 PRO B O 1
ATOM 2268 N N . SER B 1 120 ? 1.624 32.018 76.737 1.00 36.62 112 SER B N 1
ATOM 2269 C CA . SER B 1 120 ? 2.443 32.657 77.732 1.00 37.17 112 SER B CA 1
ATOM 2270 C C . SER B 1 120 ? 1.625 32.714 79.008 1.00 35.95 112 SER B C 1
ATOM 2271 O O . SER B 1 120 ? 0.702 31.934 79.185 1.00 34.24 112 SER B O 1
ATOM 2274 N N . ASN B 1 121 ? 1.974 33.610 79.914 1.00 37.53 113 ASN B N 1
ATOM 2275 C CA . ASN B 1 121 ? 1.207 33.736 81.149 1.00 38.90 113 ASN B CA 1
ATOM 2276 C C . ASN B 1 121 ? 0.690 35.134 81.369 1.00 37.34 113 ASN B C 1
ATOM 2277 O O . ASN B 1 121 ? 0.703 35.629 82.479 1.00 38.09 113 ASN B O 1
ATOM 2282 N N . ASN B 1 122 ? 0.255 35.783 80.298 1.00 36.80 114 ASN B N 1
ATOM 2283 C CA . ASN B 1 122 ? -0.463 37.034 80.458 1.00 37.00 114 ASN B CA 1
ATOM 2284 C C . ASN B 1 122 ? -1.894 36.894 79.943 1.00 35.77 114 ASN B C 1
ATOM 2285 O O . ASN B 1 122 ? -2.446 37.837 79.391 1.00 36.00 114 ASN B O 1
ATOM 2290 N N . PHE B 1 123 ? -2.525 35.752 80.134 1.00 35.57 115 PHE B N 1
ATOM 2291 C CA . PHE B 1 123 ? -3.943 35.662 79.756 1.00 34.70 115 PHE B CA 1
ATOM 2292 C C . PHE B 1 123 ? -4.782 36.273 80.852 1.00 35.03 115 PHE B C 1
ATOM 2293 O O . PHE B 1 123 ? -4.314 36.484 81.952 1.00 34.61 115 PHE B O 1
ATOM 2301 N N . ILE B 1 124 ? -6.017 36.597 80.504 1.00 36.14 116 ILE B N 1
ATOM 2302 C CA . ILE B 1 124 ? -6.980 37.185 81.400 1.00 36.77 116 ILE B CA 1
ATOM 2303 C C . ILE B 1 124 ? -8.178 36.248 81.308 1.00 38.14 116 ILE B C 1
ATOM 2304 O O . ILE B 1 124 ? -8.512 35.736 80.232 1.00 37.87 116 ILE B O 1
ATOM 2309 N N . VAL B 1 125 ? -8.774 35.973 82.463 1.00 38.09 117 VAL B N 1
ATOM 2310 C CA . VAL B 1 125 ? -9.990 35.198 82.513 1.00 37.44 117 VAL B CA 1
ATOM 2311 C C . VAL B 1 125 ? -11.062 35.960 83.293 1.00 37.70 117 VAL B C 1
ATOM 2312 O O . VAL B 1 125 ? -10.792 36.540 84.345 1.00 36.89 117 VAL B O 1
ATOM 2316 N N . GLU B 1 126 ? -12.271 35.961 82.747 1.00 38.19 118 GLU B N 1
ATOM 2317 C CA . GLU B 1 126 ? -13.461 36.373 83.490 1.00 38.27 118 GLU B CA 1
ATOM 2318 C C . GLU B 1 126 ? -14.221 35.096 83.788 1.00 37.50 118 GLU B C 1
ATOM 2319 O O . GLU B 1 126 ? -14.342 34.264 82.903 1.00 37.88 118 GLU B O 1
ATOM 2325 N N . ASP B 1 127 ? -14.710 34.926 85.020 1.00 36.95 119 ASP B N 1
ATOM 2326 C CA . ASP B 1 127 ? -15.553 33.766 85.336 1.00 36.09 119 ASP B CA 1
ATOM 2327 C C . ASP B 1 127 ? -17.023 34.141 85.216 1.00 35.37 119 ASP B C 1
ATOM 2328 O O . ASP B 1 127 ? -17.328 35.297 84.977 1.00 33.75 119 ASP B O 1
ATOM 2333 N N . THR B 1 128 ? -17.914 33.162 85.365 1.00 35.57 120 THR B N 1
ATOM 2334 C CA . THR B 1 128 ? -19.324 33.361 85.086 1.00 36.96 120 THR B CA 1
ATOM 2335 C C . THR B 1 128 ? -19.984 34.331 86.085 1.00 37.25 120 THR B C 1
ATOM 2336 O O . THR B 1 128 ? -21.047 34.904 85.797 1.00 36.50 120 THR B O 1
ATOM 2340 N N . LYS B 1 129 ? -19.330 34.527 87.233 1.00 37.13 121 LYS B N 1
ATOM 2341 C CA . LYS B 1 129 ? -19.769 35.501 88.233 1.00 37.59 121 LYS B CA 1
ATOM 2342 C C . LYS B 1 129 ? -19.083 36.851 88.034 1.00 37.27 121 LYS B C 1
ATOM 2343 O O . LYS B 1 129 ? -19.159 37.724 88.893 1.00 36.49 121 LYS B O 1
ATOM 2349 N N . GLY B 1 130 ? -18.376 36.996 86.915 1.00 37.21 122 GLY B N 1
ATOM 2350 C CA . GLY B 1 130 ? -17.895 38.291 86.467 1.00 37.37 122 GLY B CA 1
ATOM 2351 C C . GLY B 1 130 ? -16.565 38.788 87.012 1.00 37.49 122 GLY B C 1
ATOM 2352 O O . GLY B 1 130 ? -16.160 39.902 86.689 1.00 36.78 122 GLY B O 1
ATOM 2353 N N . LYS B 1 131 ? -15.866 37.992 87.818 1.00 38.32 123 LYS B N 1
ATOM 2354 C CA . LYS B 1 131 ? -14.599 38.463 88.375 1.00 38.90 123 LYS B CA 1
ATOM 2355 C C . LYS B 1 131 ? -13.451 38.032 87.487 1.00 38.84 123 LYS B C 1
ATOM 2356 O O . LYS B 1 131 ? -13.521 37.008 86.801 1.00 39.15 123 LYS B O 1
ATOM 2362 N N . LEU B 1 132 ? -12.408 38.849 87.487 1.00 38.85 124 LEU B N 1
ATOM 2363 C CA . LEU B 1 132 ? -11.352 38.752 86.502 1.00 39.22 124 LEU B CA 1
ATOM 2364 C C . LEU B 1 132 ? -10.097 38.200 87.136 1.00 39.65 124 LEU B C 1
ATOM 2365 O O . LEU B 1 132 ? -9.779 38.509 88.282 1.00 40.42 124 LEU B O 1
ATOM 2370 N N . TYR B 1 133 ? -9.386 37.365 86.396 1.00 39.48 125 TYR B N 1
ATOM 2371 C CA . TYR B 1 133 ? -8.141 36.811 86.886 1.00 38.98 125 TYR B CA 1
ATOM 2372 C C . TYR B 1 133 ? -7.071 37.224 85.903 1.00 39.72 125 TYR B C 1
ATOM 2373 O O . TYR B 1 133 ? -7.254 37.125 84.676 1.00 38.62 125 TYR B O 1
ATOM 2382 N N . TYR B 1 134 ? -5.972 37.726 86.456 1.00 40.06 126 TYR B N 1
ATOM 2383 C CA . TYR B 1 134 ? -4.848 38.189 85.675 1.00 41.38 126 TYR B CA 1
ATOM 2384 C C . TYR B 1 134 ? -3.656 37.240 85.761 1.00 43.06 126 TYR B C 1
ATOM 2385 O O . TYR B 1 134 ? -3.626 36.286 86.579 1.00 40.86 126 TYR B O 1
ATOM 2394 N N . ASP B 1 135 ? -2.675 37.497 84.902 1.00 44.12 127 ASP B N 1
ATOM 2395 C CA . ASP B 1 135 ? -1.464 36.702 84.920 1.00 45.05 127 ASP B CA 1
ATOM 2396 C C . ASP B 1 135 ? -1.853 35.221 84.898 1.00 43.44 127 ASP B C 1
ATOM 2397 O O . ASP B 1 135 ? -1.272 34.407 85.608 1.00 43.20 127 ASP B O 1
ATOM 2402 N N . VAL B 1 136 ? -2.868 34.897 84.108 1.00 42.30 128 VAL B N 1
ATOM 2403 C CA . VAL B 1 136 ? -3.328 33.515 83.956 1.00 41.54 128 VAL B CA 1
ATOM 2404 C C . VAL B 1 136 ? -2.302 32.774 83.122 1.00 40.75 128 VAL B C 1
ATOM 2405 O O . VAL B 1 136 ? -1.978 33.170 82.000 1.00 40.71 128 VAL B O 1
ATOM 2409 N N . ASN B 1 137 ? -1.724 31.745 83.727 1.00 40.23 129 ASN B N 1
ATOM 2410 C CA . ASN B 1 137 ? -0.609 31.026 83.127 1.00 40.65 129 ASN B CA 1
ATOM 2411 C C . ASN B 1 137 ? -1.099 29.808 82.397 1.00 39.26 129 ASN B C 1
ATOM 2412 O O . ASN B 1 137 ? -1.645 28.905 83.010 1.00 39.55 129 ASN B O 1
ATOM 2417 N N . LEU B 1 138 ? -0.896 29.787 81.088 1.00 37.83 130 LEU B N 1
ATOM 2418 C CA . LEU B 1 138 ? -1.329 28.647 80.300 1.00 38.35 130 LEU B CA 1
ATOM 2419 C C . LEU B 1 138 ? -0.150 28.041 79.549 1.00 36.32 130 LEU B C 1
ATOM 2420 O O . LEU B 1 138 ? -0.340 27.224 78.668 1.00 36.66 130 LEU B O 1
ATOM 2425 N N . SER B 1 139 ? 1.066 28.399 79.931 1.00 35.50 131 SER B N 1
ATOM 2426 C CA . SER B 1 139 ? 2.205 27.760 79.329 1.00 35.95 131 SER B CA 1
ATOM 2427 C C . SER B 1 139 ? 2.188 26.258 79.591 1.00 36.49 131 SER B C 1
ATOM 2428 O O . SER B 1 139 ? 2.698 25.503 78.770 1.00 37.07 131 SER B O 1
ATOM 2431 N N . ASP B 1 140 ? 1.595 25.815 80.702 1.00 36.78 132 ASP B N 1
ATOM 2432 C CA . ASP B 1 140 ? 1.459 24.372 80.978 1.00 38.27 132 ASP B CA 1
ATOM 2433 C C . ASP B 1 140 ? 0.075 23.787 80.560 1.00 39.19 132 ASP B C 1
ATOM 2434 O O . ASP B 1 140 ? -0.256 22.631 80.885 1.00 36.52 132 ASP B O 1
ATOM 2439 N N . GLN B 1 141 ? -0.720 24.625 79.877 1.00 39.43 133 GLN B N 1
ATOM 2440 C CA . GLN B 1 141 ? -1.927 24.237 79.156 1.00 39.47 133 GLN B CA 1
ATOM 2441 C C . GLN B 1 141 ? -3.149 24.097 80.048 1.00 40.31 133 GLN B C 1
ATOM 2442 O O . GLN B 1 141 ? -4.212 23.669 79.590 1.00 39.76 133 GLN B O 1
ATOM 2448 N N . ASN B 1 142 ? -3.007 24.462 81.328 1.00 40.01 134 ASN B N 1
ATOM 2449 C CA . ASN B 1 142 ? -4.033 24.158 82.343 1.00 38.58 134 ASN B CA 1
ATOM 2450 C C . ASN B 1 142 ? -3.979 25.271 83.403 1.00 38.35 134 ASN B C 1
ATOM 2451 O O . ASN B 1 142 ? -2.907 25.752 83.770 1.00 37.94 134 ASN B O 1
ATOM 2456 N N . TRP B 1 143 ? -5.132 25.639 83.926 1.00 38.21 135 TRP B N 1
ATOM 2457 C CA . TRP B 1 143 ? -5.167 26.675 84.939 1.00 37.93 135 TRP B CA 1
ATOM 2458 C C . TRP B 1 143 ? -6.462 26.616 85.683 1.00 36.22 135 TRP B C 1
ATOM 2459 O O . TRP B 1 143 ? -7.496 26.384 85.094 1.00 34.37 135 TRP B O 1
ATOM 2470 N N . CYS B 1 144 ? -6.389 26.828 86.995 1.00 36.41 136 CYS B N 1
ATOM 2471 C CA . CYS B 1 144 ? -7.582 27.006 87.789 1.00 36.43 136 CYS B CA 1
ATOM 2472 C C . CYS B 1 144 ? -7.384 28.004 88.920 1.00 35.55 136 CYS B C 1
ATOM 2473 O O . CYS B 1 144 ? -6.266 28.346 89.279 1.00 35.70 136 CYS B O 1
ATOM 2476 N N . ASP B 1 145 ? -8.504 28.483 89.429 1.00 35.89 137 ASP B N 1
ATOM 2477 C CA . ASP B 1 145 ? -8.546 29.352 90.577 1.00 37.35 137 ASP B CA 1
ATOM 2478 C C . ASP B 1 145 ? -9.880 29.041 91.257 1.00 38.32 137 ASP B C 1
ATOM 2479 O O . ASP B 1 145 ? -10.644 28.182 90.796 1.00 37.88 137 ASP B O 1
ATOM 2484 N N . TYR B 1 146 ? -10.154 29.746 92.354 1.00 39.43 138 TYR B N 1
ATOM 2485 C CA . TYR B 1 146 ? -11.334 29.513 93.169 1.00 39.08 138 TYR B CA 1
ATOM 2486 C C . TYR B 1 146 ? -11.948 30.867 93.397 1.00 39.68 138 TYR B C 1
ATOM 2487 O O . TYR B 1 146 ? -11.263 31.804 93.790 1.00 39.88 138 TYR B O 1
ATOM 2496 N N . ASN B 1 147 ? -13.234 30.985 93.108 1.00 40.07 139 ASN B N 1
ATOM 2497 C CA . ASN B 1 147 ? -13.976 32.181 93.476 1.00 40.67 139 ASN B CA 1
ATOM 2498 C C . ASN B 1 147 ? -14.429 32.040 94.932 1.00 41.46 139 ASN B C 1
ATOM 2499 O O . ASN B 1 147 ? -15.374 31.300 95.236 1.00 40.91 139 ASN B O 1
ATOM 2504 N N . GLU B 1 148 ? -13.731 32.745 95.825 1.00 42.83 140 GLU B N 1
ATOM 2505 C CA . GLU B 1 148 ? -14.036 32.702 97.249 1.00 43.74 140 GLU B CA 1
ATOM 2506 C C . GLU B 1 148 ? -15.408 33.315 97.516 1.00 44.06 140 GLU B C 1
ATOM 2507 O O . GLU B 1 148 ? -16.127 32.871 98.415 1.00 43.99 140 GLU B O 1
ATOM 2513 N N . GLU B 1 149 ? -15.745 34.363 96.762 1.00 44.08 141 GLU B N 1
ATOM 2514 C CA . GLU B 1 149 ? -17.008 35.103 96.956 1.00 43.78 141 GLU B CA 1
ATOM 2515 C C . GLU B 1 149 ? -18.216 34.180 96.827 1.00 43.50 141 GLU B C 1
ATOM 2516 O O . GLU B 1 149 ? -19.128 34.223 97.660 1.00 43.52 141 GLU B O 1
ATOM 2522 N N . HIS B 1 150 ? -18.214 33.346 95.788 1.00 42.95 142 HIS B N 1
ATOM 2523 C CA . HIS B 1 150 ? -19.314 32.424 95.539 1.00 42.81 142 HIS B CA 1
ATOM 2524 C C . HIS B 1 150 ? -18.905 30.968 95.760 1.00 42.80 142 HIS B C 1
ATOM 2525 O O . HIS B 1 150 ? -19.657 30.065 95.415 1.00 43.17 142 HIS B O 1
ATOM 2532 N N . GLU B 1 151 ? -17.717 30.738 96.317 1.00 42.75 143 GLU B N 1
ATOM 2533 C CA . GLU B 1 151 ? -17.214 29.375 96.577 1.00 42.46 143 GLU B CA 1
ATOM 2534 C C . GLU B 1 151 ? -17.242 28.482 95.313 1.00 42.58 143 GLU B C 1
ATOM 2535 O O . GLU B 1 151 ? -17.870 27.415 95.286 1.00 40.92 143 GLU B O 1
ATOM 2549 N N . CYS B 1 153 ? -15.139 26.833 91.859 1.00 40.80 145 CYS B N 1
ATOM 2550 C CA . CYS B 1 153 ? -13.932 26.497 91.114 1.00 39.93 145 CYS B CA 1
ATOM 2551 C C . CYS B 1 153 ? -14.076 27.045 89.695 1.00 39.33 145 CYS B C 1
ATOM 2552 O O . CYS B 1 153 ? -15.138 26.922 89.050 1.00 38.35 145 CYS B O 1
ATOM 2555 N N . VAL B 1 154 ? -12.989 27.639 89.214 1.00 38.50 146 VAL B N 1
ATOM 2556 C CA . VAL B 1 154 ? -12.891 28.160 87.852 1.00 37.14 146 VAL B CA 1
ATOM 2557 C C . VAL B 1 154 ? -11.663 27.548 87.198 1.00 36.78 146 VAL B C 1
ATOM 2558 O O . VAL B 1 154 ? -10.607 27.573 87.764 1.00 35.68 146 VAL B O 1
ATOM 2562 N N . GLY B 1 155 ? -11.801 26.987 86.008 1.00 38.57 147 GLY B N 1
ATOM 2563 C CA . GLY B 1 155 ? -10.711 26.213 85.417 1.00 38.99 147 GLY B CA 1
ATOM 2564 C C . GLY B 1 155 ? -10.639 26.239 83.892 1.00 39.30 147 GLY B C 1
ATOM 2565 O O . GLY B 1 155 ? -11.631 26.423 83.193 1.00 38.45 147 GLY B O 1
ATOM 2566 N N . ILE B 1 156 ? -9.432 26.072 83.384 1.00 39.21 148 ILE B N 1
ATOM 2567 C CA . ILE B 1 156 ? -9.212 25.900 81.961 1.00 38.93 148 ILE B CA 1
ATOM 2568 C C . ILE B 1 156 ? -8.327 24.664 81.816 1.00 38.19 148 ILE B C 1
ATOM 2569 O O . ILE B 1 156 ? -7.212 24.611 82.368 1.00 37.37 148 ILE B O 1
ATOM 2574 N N . TYR B 1 157 ? -8.846 23.668 81.107 1.00 36.56 149 TYR B N 1
ATOM 2575 C CA . TYR B 1 157 ? -8.212 22.370 81.045 1.00 35.88 149 TYR B CA 1
ATOM 2576 C C . TYR B 1 157 ? -7.905 21.985 79.620 1.00 34.97 149 TYR B C 1
ATOM 2577 O O . TYR B 1 157 ? -8.619 22.354 78.684 1.00 33.27 149 TYR B O 1
ATOM 2586 N N . ASN B 1 158 ? -6.848 21.200 79.496 1.00 35.14 150 ASN B N 1
ATOM 2587 C CA . ASN B 1 158 ? -6.453 20.568 78.281 1.00 35.97 150 ASN B CA 1
ATOM 2588 C C . ASN B 1 158 ? -6.440 21.604 77.185 1.00 37.46 150 ASN B C 1
ATOM 2589 O O . ASN B 1 158 ? -7.160 21.474 76.201 1.00 38.26 150 ASN B O 1
ATOM 2594 N N . LEU B 1 159 ? -5.649 22.659 77.371 1.00 37.91 151 LEU B N 1
ATOM 2595 C CA . LEU B 1 159 ? -5.549 23.713 76.340 1.00 38.42 151 LEU B CA 1
ATOM 2596 C C . LEU B 1 159 ? -4.784 23.125 75.166 1.00 38.37 151 LEU B C 1
ATOM 2597 O O . LEU B 1 159 ? -3.718 22.516 75.346 1.00 39.08 151 LEU B O 1
ATOM 2602 N N . GLU B 1 160 ? -5.385 23.239 73.987 1.00 38.57 152 GLU B N 1
ATOM 2603 C CA . GLU B 1 160 ? -4.833 22.724 72.757 1.00 37.82 152 GLU B CA 1
ATOM 2604 C C . GLU B 1 160 ? -4.800 23.869 71.738 1.00 37.55 152 GLU B C 1
ATOM 2605 O O . GLU B 1 160 ? -5.593 24.817 71.806 1.00 35.75 152 GLU B O 1
ATOM 2611 N N . TYR B 1 161 ? -3.856 23.802 70.814 1.00 36.37 153 TYR B N 1
ATOM 2612 C CA . TYR B 1 161 ? -3.749 24.851 69.843 1.00 39.00 153 TYR B CA 1
ATOM 2613 C C . TYR B 1 161 ? -3.090 24.338 68.562 1.00 38.32 153 TYR B C 1
ATOM 2614 O O . TYR B 1 161 ? -2.481 23.241 68.530 1.00 37.54 153 TYR B O 1
ATOM 2623 N N . GLU B 1 162 ? -3.239 25.109 67.502 1.00 37.23 154 GLU B N 1
ATOM 2624 C CA . GLU B 1 162 ? -2.483 24.825 66.312 1.00 39.33 154 GLU B CA 1
ATOM 2625 C C . GLU B 1 162 ? -2.246 26.108 65.539 1.00 38.84 154 GLU B C 1
ATOM 2626 O O . GLU B 1 162 ? -2.957 27.097 65.731 1.00 37.56 154 GLU B O 1
ATOM 2632 N N . VAL B 1 163 ? -1.191 26.109 64.732 1.00 39.63 155 VAL B N 1
ATOM 2633 C CA . VAL B 1 163 ? -0.890 27.226 63.855 1.00 40.34 155 VAL B CA 1
ATOM 2634 C C . VAL B 1 163 ? -0.886 26.730 62.420 1.00 40.90 155 VAL B C 1
ATOM 2635 O O . VAL B 1 163 ? -0.088 25.876 62.077 1.00 41.06 155 VAL B O 1
ATOM 2639 N N . ASN B 1 164 ? -1.770 27.273 61.586 1.00 42.34 156 ASN B N 1
ATOM 2640 C CA . ASN B 1 164 ? -1.924 26.820 60.202 1.00 43.03 156 ASN B CA 1
ATOM 2641 C C . ASN B 1 164 ? -1.777 27.944 59.170 1.00 43.37 156 ASN B C 1
ATOM 2642 O O . ASN B 1 164 ? -2.441 28.972 59.311 1.00 43.74 156 ASN B O 1
#

B-factor: mean 34.42, std 8.2, range [16.44, 111.18]

Sequence (309 aa):
KNTVVRIKAELENVKRLFCDDEYLWIFNIRDSTSSLTRDNIQFRKTDILEIPNSRGTANFIKWTEYPKYSTINFVNTKNSCSYEEVNNNEWRDFASFECRGIELIDFFPSNNFIVEDTKGKLYYDVNLSDQNWCDYNEEHECVGIYNLEYEVNHHHKNTVVRIKAELENVKRLFCDDEYLWIFNIRDSTSSLTRDNIQFRKTDILEIPNSRGTANFIKWTEYPKYSTINFVNTKNSCSYEEVNNNEWRDFASFECRGIELIDFFPSNNFIVEDTKGKLYYDVNLSDQNWCDYNEEHECVGIYNLEYEVN